Protein 4DGS (pdb70)

Nearest PDB structures (foldseek):
  4dgs-assembly1_A-2  TM=1.003E+00  e=4.135E-52  Sinorhizobium meliloti 1021
  6p2i-assembly1_B  TM=7.684E-01  e=5.637E-19  Bacillus sp. 5mfcol3.1
  1sc6-assembly1_B  TM=6.687E-01  e=1.481E-16  Escherichia coli
  1sc6-assembly1_A  TM=6.983E-01  e=5.075E-16  Escherichia coli
  1sc6-assembly1_D  TM=6.754E-01  e=3.952E-15  Escherichia coli

Organism: Rhizobium meliloti (strain 1021) (NCBI:txid266834)

Structure (mmCIF, N/CA/C/O backbone):
data_4DGS
#
_entry.id   4DGS
#
_cell.length_a   79.657
_cell.length_b   71.155
_cell.length_c   55.148
_cell.angle_alpha   90.00
_cell.angle_beta   96.39
_cell.angle_gamma   90.00
#
_symmetry.space_group_name_H-M   'C 1 2 1'
#
loop_
_entity.id
_entity.type
_entity.pdbx_description
1 polymer Dehydrogenase
2 water water
#
loop_
_atom_site.group_PDB
_atom_site.id
_atom_site.type_symbol
_atom_site.label_atom_id
_atom_site.label_alt_id
_atom_site.label_comp_id
_atom_site.label_asym_id
_atom_site.label_entity_id
_atom_site.label_seq_id
_atom_site.pdbx_PDB_ins_code
_atom_site.Cartn_x
_atom_site.Cartn_y
_atom_site.Cartn_z
_atom_site.occupancy
_atom_site.B_iso_or_equiv
_atom_site.auth_seq_id
_atom_site.auth_comp_id
_atom_site.auth_asym_id
_atom_site.auth_atom_id
_atom_site.pdbx_PDB_model_num
ATOM 1 N N . LEU A 1 33 ? -31.303 6.278 -4.863 1.00 42.88 10 LEU A N 1
ATOM 2 C CA . LEU A 1 33 ? -31.376 6.491 -6.303 1.00 40.44 10 LEU A CA 1
ATOM 3 C C . LEU A 1 33 ? -31.102 5.227 -7.071 1.00 37.80 10 LEU A C 1
ATOM 4 O O . LEU A 1 33 ? -30.619 4.251 -6.517 1.00 41.76 10 LEU A O 1
ATOM 9 N N . LEU A 1 34 ? -31.408 5.235 -8.357 1.00 37.95 11 LEU A N 1
ATOM 10 C CA . LEU A 1 34 ? -31.094 4.075 -9.173 1.00 37.92 11 LEU A CA 1
ATOM 11 C C . LEU A 1 34 ? -29.753 4.266 -9.851 1.00 36.81 11 LEU A C 1
ATOM 12 O O . LEU A 1 34 ? -29.602 5.127 -10.725 1.00 36.31 11 LEU A O 1
ATOM 17 N N . LEU A 1 35 ? -28.775 3.480 -9.411 1.00 37.12 12 LEU A N 1
ATOM 18 C CA . LEU A 1 35 ? -27.456 3.442 -10.032 1.00 36.60 12 LEU A CA 1
ATOM 19 C C . LEU A 1 35 ? -27.438 2.358 -11.092 1.00 37.52 12 LEU A C 1
ATOM 20 O O . LEU A 1 35 ? -27.212 1.185 -10.801 1.00 39.21 12 LEU A O 1
ATOM 25 N N . VAL A 1 36 ? -27.699 2.747 -12.330 1.00 37.48 13 VAL A N 1
ATOM 26 C CA . VAL A 1 36 ? -27.765 1.778 -13.411 1.00 38.27 13 VAL A CA 1
ATOM 27 C C . VAL A 1 36 ? -26.421 1.102 -13.696 1.00 39.11 13 VAL A C 1
ATOM 28 O O . VAL A 1 36 ? -26.374 -0.092 -14.029 1.00 40.36 13 VAL A O 1
ATOM 32 N N . GLU A 1 37 ? -25.336 1.854 -13.541 1.00 38.29 14 GLU A N 1
ATOM 33 C CA . GLU A 1 37 ? -24.006 1.340 -13.858 1.00 40.50 14 GLU A CA 1
ATOM 34 C C . GLU A 1 37 ? -23.012 1.570 -12.735 1.00 40.04 14 GLU A C 1
ATOM 35 O O . GLU A 1 37 ? -23.188 2.485 -11.938 1.00 41.98 14 GLU A O 1
ATOM 41 N N . PRO A 1 38 ? -21.958 0.740 -12.672 1.00 37.51 15 PRO A N 1
ATOM 42 C CA . PRO A 1 38 ? -20.858 1.084 -11.778 1.00 39.51 15 PRO A CA 1
ATOM 43 C C . PRO A 1 38 ? -20.162 2.328 -12.314 1.00 38.83 15 PRO A C 1
ATOM 44 O O . PRO A 1 38 ? -19.959 2.453 -13.518 1.00 35.57 15 PRO A O 1
ATOM 64 N N . PRO A 1 41 ? -15.035 3.922 -7.723 1.00 48.76 18 PRO A N 1
ATOM 65 C CA . PRO A 1 41 ? -15.266 3.602 -6.317 1.00 49.46 18 PRO A CA 1
ATOM 66 C C . PRO A 1 41 ? -15.557 4.863 -5.517 1.00 49.54 18 PRO A C 1
ATOM 67 O O . PRO A 1 41 ? -16.359 4.838 -4.587 1.00 51.61 18 PRO A O 1
ATOM 71 N N . PHE A 1 42 ? -14.915 5.963 -5.882 1.00 50.95 19 PHE A N 1
ATOM 72 C CA . PHE A 1 42 ? -14.994 7.174 -5.078 1.00 49.29 19 PHE A CA 1
ATOM 73 C C . PHE A 1 42 ? -16.066 8.135 -5.582 1.00 49.18 19 PHE A C 1
ATOM 74 O O . PHE A 1 42 ? -16.436 9.081 -4.895 1.00 52.00 19 PHE A O 1
ATOM 82 N N . VAL A 1 43 ? -16.586 7.873 -6.774 1.00 47.22 20 VAL A N 1
ATOM 83 C CA . VAL A 1 43 ? -17.846 8.473 -7.179 1.00 48.47 20 VAL A CA 1
ATOM 84 C C . VAL A 1 43 ? -18.981 7.706 -6.493 1.00 47.75 20 VAL A C 1
ATOM 85 O O . VAL A 1 43 ? -19.992 8.284 -6.115 1.00 46.62 20 VAL A O 1
ATOM 97 N N . ASP A 1 45 ? -18.694 6.331 -3.489 1.00 51.09 22 ASP A N 1
ATOM 98 C CA . ASP A 1 45 ? -18.691 6.677 -2.075 1.00 49.97 22 ASP A CA 1
ATOM 99 C C . ASP A 1 45 ? -19.385 8.002 -1.853 1.00 50.07 22 ASP A C 1
ATOM 100 O O . ASP A 1 45 ? -20.009 8.223 -0.809 1.00 52.14 22 ASP A O 1
ATOM 105 N N . GLU A 1 46 ? -19.286 8.874 -2.851 1.00 49.93 23 GLU A N 1
ATOM 106 C CA . GLU A 1 46 ? -19.948 10.176 -2.810 1.00 52.16 23 GLU A CA 1
ATOM 107 C C . GLU A 1 46 ? -21.461 10.016 -2.924 1.00 52.34 23 GLU A C 1
ATOM 108 O O . GLU A 1 46 ? -22.229 10.924 -2.593 1.00 53.04 23 GLU A O 1
ATOM 114 N N . LEU A 1 47 ? -21.876 8.845 -3.394 1.00 51.51 24 LEU A N 1
ATOM 115 C CA . LEU A 1 47 ? -23.281 8.559 -3.618 1.00 49.23 24 LEU A CA 1
ATOM 116 C C . LEU A 1 47 ? -23.848 7.910 -2.374 1.00 50.86 24 LEU A C 1
ATOM 117 O O . LEU A 1 47 ? -24.883 8.321 -1.858 1.00 51.92 24 LEU A O 1
ATOM 122 N N . GLN A 1 48 ? -23.152 6.892 -1.886 1.00 52.47 25 GLN A N 1
ATOM 123 C CA . GLN A 1 48 ? -23.625 6.137 -0.737 1.00 52.45 25 GLN A CA 1
ATOM 124 C C . GLN A 1 48 ? -23.621 6.981 0.519 1.00 56.55 25 GLN A C 1
ATOM 125 O O . GLN A 1 48 ? -24.049 6.527 1.579 1.00 58.22 25 GLN A O 1
ATOM 131 N N . ARG A 1 49 ? -23.136 8.213 0.388 1.00 58.76 26 ARG A N 1
ATOM 132 C CA . ARG A 1 49 ? -23.132 9.163 1.492 1.00 57.34 26 ARG A CA 1
ATOM 133 C C . ARG A 1 49 ? -24.408 9.993 1.459 1.00 59.31 26 ARG A C 1
ATOM 134 O O . ARG A 1 49 ? -25.194 9.979 2.411 1.00 62.83 26 ARG A O 1
ATOM 142 N N . ASN A 1 50 ? -24.620 10.695 0.348 1.00 57.30 27 ASN A N 1
ATOM 143 C CA . ASN A 1 50 ? -25.809 11.526 0.171 1.00 57.04 27 ASN A CA 1
ATOM 144 C C . ASN A 1 50 ? -27.077 10.724 -0.126 1.00 58.22 27 ASN A C 1
ATOM 145 O O . ASN A 1 50 ? -28.198 11.191 0.110 1.00 58.71 27 ASN A O 1
ATOM 150 N N . TYR A 1 51 ? -26.900 9.517 -0.651 1.00 57.06 28 TYR A N 1
ATOM 151 C CA . TYR A 1 51 ? -28.022 8.809 -1.242 1.00 54.94 28 TYR A CA 1
ATOM 152 C C . TYR A 1 51 ? -28.073 7.356 -0.829 1.00 56.28 28 TYR A C 1
ATOM 153 O O . TYR A 1 51 ? -27.033 6.730 -0.607 1.00 56.77 28 TYR A O 1
ATOM 162 N N . SER A 1 52 ? -29.293 6.832 -0.716 1.00 55.70 29 SER A N 1
ATOM 163 C CA . SER A 1 52 ? -29.492 5.394 -0.594 1.00 55.30 29 SER A CA 1
ATOM 164 C C . SER A 1 52 ? -29.459 4.847 -2.011 1.00 50.37 29 SER A C 1
ATOM 165 O O . SER A 1 52 ? -30.355 5.118 -2.814 1.00 48.28 29 SER A O 1
ATOM 168 N N . VAL A 1 53 ? -28.423 4.084 -2.323 1.00 46.84 30 VAL A N 1
ATOM 169 C CA . VAL A 1 53 ? -28.176 3.724 -3.706 1.00 45.05 30 VAL A CA 1
ATOM 170 C C . VAL A 1 53 ? -28.529 2.282 -3.985 1.00 43.65 30 VAL A C 1
ATOM 171 O O . VAL A 1 53 ? -28.009 1.359 -3.342 1.00 43.75 30 VAL A O 1
ATOM 175 N N . HIS A 1 54 ? -29.415 2.099 -4.958 1.00 42.94 31 HIS A N 1
ATOM 176 C CA . HIS A 1 54 ? -29.791 0.769 -5.430 1.00 44.90 31 HIS A CA 1
ATOM 177 C C . HIS A 1 54 ? -29.175 0.505 -6.801 1.00 41.44 31 HIS A C 1
ATOM 178 O O . HIS A 1 54 ? -29.495 1.170 -7.775 1.00 41.26 31 HIS A O 1
ATOM 185 N N . ARG A 1 55 ? -28.253 -0.443 -6.867 1.00 44.88 32 ARG A N 1
ATOM 186 C CA . ARG A 1 55 ? -27.605 -0.738 -8.136 1.00 44.85 32 ARG A CA 1
ATOM 187 C C . ARG A 1 55 ? -28.391 -1.757 -8.933 1.00 42.69 32 ARG A C 1
ATOM 188 O O . ARG A 1 55 ? -28.607 -2.881 -8.483 1.00 44.20 32 ARG A O 1
ATOM 196 N N . LEU A 1 56 ? -28.831 -1.341 -10.114 1.00 41.25 33 LEU A N 1
ATOM 197 C CA . LEU A 1 56 ? -29.610 -2.212 -10.979 1.00 41.59 33 LEU A CA 1
ATOM 198 C C . LEU A 1 56 ? -28.860 -3.509 -11.275 1.00 42.03 33 LEU A C 1
ATOM 199 O O . LEU A 1 56 ? -29.481 -4.545 -11.470 1.00 41.26 33 LEU A O 1
ATOM 204 N N . TYR A 1 57 ? -27.528 -3.439 -11.272 1.00 41.20 34 TYR A N 1
ATOM 205 C CA . TYR A 1 57 ? -26.674 -4.540 -11.704 1.00 37.73 34 TYR A CA 1
ATOM 206 C C . TYR A 1 57 ? -26.301 -5.519 -10.598 1.00 40.05 34 TYR A C 1
ATOM 207 O O . TYR A 1 57 ? -25.753 -6.589 -10.870 1.00 41.35 34 TYR A O 1
ATOM 216 N N . GLN A 1 58 ? -26.574 -5.163 -9.351 1.00 41.01 35 GLN A N 1
ATOM 217 C CA . GLN A 1 58 ? -26.252 -6.073 -8.261 1.00 43.05 35 GLN A CA 1
ATOM 218 C C . GLN A 1 58 ? -27.495 -6.814 -7.778 1.00 44.29 35 GLN A C 1
ATOM 219 O O . GLN A 1 58 ? -28.521 -6.202 -7.495 1.00 45.09 35 GLN A O 1
ATOM 225 N N . ALA A 1 59 ? -27.393 -8.138 -7.715 1.00 43.27 36 ALA A N 1
ATOM 226 C CA . ALA A 1 59 ? -28.499 -8.988 -7.304 1.00 43.67 36 ALA A CA 1
ATOM 227 C C . ALA A 1 59 ? -28.808 -8.765 -5.829 1.00 46.11 36 ALA A C 1
ATOM 228 O O . ALA A 1 59 ? -29.960 -8.847 -5.410 1.00 48.58 36 ALA A O 1
ATOM 230 N N . ALA A 1 60 ? -27.773 -8.448 -5.056 1.00 48.28 37 ALA A N 1
ATOM 231 C CA . ALA A 1 60 ? -27.888 -8.284 -3.606 1.00 46.89 37 ALA A CA 1
ATOM 232 C C . ALA A 1 60 ? -28.763 -7.111 -3.165 1.00 48.44 37 ALA A C 1
ATOM 233 O O . ALA A 1 60 ? -28.999 -6.947 -1.973 1.00 52.46 37 ALA A O 1
ATOM 235 N N . ASP A 1 61 ? -29.223 -6.290 -4.109 1.00 49.44 38 ASP A N 1
ATOM 236 C CA . ASP A 1 61 ? -30.177 -5.212 -3.798 1.00 48.52 38 ASP A CA 1
ATOM 237 C C . ASP A 1 61 ? -31.345 -5.143 -4.776 1.00 48.89 38 ASP A C 1
ATOM 238 O O . ASP A 1 61 ? -31.879 -4.068 -5.033 1.00 49.66 38 ASP A O 1
ATOM 243 N N . ARG A 1 62 ? -31.737 -6.292 -5.315 1.00 47.75 39 ARG A N 1
ATOM 244 C CA . ARG A 1 62 ? -32.902 -6.372 -6.183 1.00 48.58 39 ARG A CA 1
ATOM 245 C C . ARG A 1 62 ? -34.200 -6.155 -5.387 1.00 49.49 39 ARG A C 1
ATOM 246 O O . ARG A 1 62 ? -35.103 -5.447 -5.840 1.00 48.79 39 ARG A O 1
ATOM 254 N N . PRO A 1 63 ? -34.300 -6.765 -4.194 1.00 48.23 40 PRO A N 1
ATOM 255 C CA . PRO A 1 63 ? -35.494 -6.591 -3.356 1.00 47.28 40 PRO A CA 1
ATOM 256 C C . PRO A 1 63 ? -35.706 -5.142 -2.958 1.00 49.41 40 PRO A C 1
ATOM 257 O O . PRO A 1 63 ? -36.686 -4.512 -3.344 1.00 52.96 40 PRO A O 1
ATOM 261 N N . ALA A 1 64 ? -34.776 -4.618 -2.177 1.00 50.44 41 ALA A N 1
ATOM 262 C CA . ALA A 1 64 ? -34.846 -3.248 -1.713 1.00 48.71 41 ALA A CA 1
ATOM 263 C C . ALA A 1 64 ? -34.949 -2.270 -2.879 1.00 50.02 41 ALA A C 1
ATOM 264 O O . ALA A 1 64 ? -35.348 -1.117 -2.703 1.00 52.60 41 ALA A O 1
ATOM 266 N N . LEU A 1 65 ? -34.565 -2.720 -4.066 1.00 48.25 42 LEU A N 1
ATOM 267 C CA . LEU A 1 65 ? -34.692 -1.898 -5.257 1.00 47.27 42 LEU A CA 1
ATOM 268 C C . LEU A 1 65 ? -36.162 -1.863 -5.634 1.00 48.38 42 LEU A C 1
ATOM 269 O O . LEU A 1 65 ? -36.735 -0.798 -5.840 1.00 46.34 42 LEU A O 1
ATOM 274 N N . GLU A 1 66 ? -36.758 -3.053 -5.719 1.00 50.73 43 GLU A N 1
ATOM 275 C CA . GLU A 1 66 ? -38.178 -3.208 -6.007 1.00 50.39 43 GLU A CA 1
ATOM 276 C C . GLU A 1 66 ? -38.987 -2.380 -5.037 1.00 51.72 43 GLU A C 1
ATOM 277 O O . GLU A 1 66 ? -39.778 -1.526 -5.441 1.00 53.18 43 GLU A O 1
ATOM 283 N N . ALA A 1 67 ? -38.773 -2.611 -3.751 1.00 48.64 44 ALA A N 1
ATOM 284 C CA . ALA A 1 67 ? -39.427 -1.784 -2.756 1.00 51.28 44 ALA A CA 1
ATOM 285 C C . ALA A 1 67 ? -39.352 -0.307 -3.166 1.00 55.78 44 ALA A C 1
ATOM 286 O O . ALA A 1 67 ? -40.380 0.327 -3.425 1.00 59.03 44 ALA A O 1
ATOM 288 N N . ALA A 1 68 ? -38.130 0.213 -3.270 1.00 53.37 45 ALA A N 1
ATOM 289 C CA . ALA A 1 68 ? -37.882 1.649 -3.449 1.00 53.39 45 ALA A CA 1
ATOM 290 C C . ALA A 1 68 ? -38.523 2.323 -4.668 1.00 54.48 45 ALA A C 1
ATOM 291 O O . ALA A 1 68 ? -38.622 3.552 -4.716 1.00 55.74 45 ALA A O 1
ATOM 293 N N . LEU A 1 69 ? -38.946 1.536 -5.649 1.00 53.39 46 LEU A N 1
ATOM 294 C CA . LEU A 1 69 ? -39.399 2.095 -6.922 1.00 52.65 46 LEU A CA 1
ATOM 295 C C . LEU A 1 69 ? -40.229 3.383 -6.816 1.00 54.35 46 LEU A C 1
ATOM 296 O O . LEU A 1 69 ? -39.959 4.357 -7.522 1.00 51.56 46 LEU A O 1
ATOM 301 N N . PRO A 1 70 ? -41.262 3.390 -5.954 1.00 59.48 47 PRO A N 1
ATOM 302 C CA . PRO A 1 70 ? -42.121 4.583 -5.932 1.00 57.03 47 PRO A CA 1
ATOM 303 C C . PRO A 1 70 ? -41.4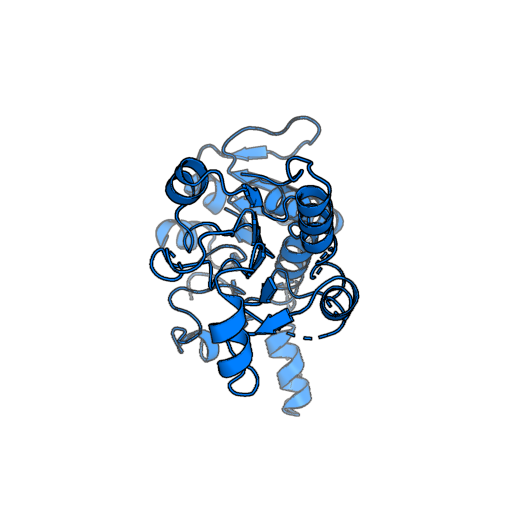33 5.745 -5.243 1.00 57.26 47 PRO A C 1
ATOM 304 O O . PRO A 1 70 ? -41.755 6.906 -5.501 1.00 57.82 47 PRO A O 1
ATOM 308 N N . SER A 1 71 ? -40.488 5.440 -4.366 1.00 57.43 48 SER A N 1
ATOM 309 C CA . SER A 1 71 ? -39.748 6.503 -3.698 1.00 58.19 48 SER A CA 1
ATOM 310 C C . SER A 1 71 ? -38.319 6.565 -4.213 1.00 57.71 48 SER A C 1
ATOM 311 O O . SER A 1 71 ? -37.356 6.505 -3.445 1.00 57.40 48 SER A O 1
ATOM 314 N N . ILE A 1 72 ? -38.211 6.681 -5.536 1.00 56.19 49 ILE A N 1
ATOM 315 C CA . ILE A 1 72 ? -36.938 6.834 -6.228 1.00 52.51 49 ILE A CA 1
ATOM 316 C C . ILE A 1 72 ? -37.076 8.015 -7.169 1.00 51.95 49 ILE A C 1
ATOM 317 O O . ILE A 1 72 ? -37.962 8.038 -8.030 1.00 52.39 49 ILE A O 1
ATOM 322 N N . ARG A 1 73 ? -36.210 9.009 -6.989 1.00 51.50 50 ARG A N 1
ATOM 323 C CA . ARG A 1 73 ? -36.347 10.282 -7.701 1.00 48.46 50 ARG A CA 1
ATOM 324 C C . ARG A 1 73 ? -35.168 10.551 -8.623 1.00 43.88 50 ARG A C 1
ATOM 325 O O . ARG A 1 73 ? -35.175 11.513 -9.385 1.00 42.55 50 ARG A O 1
ATOM 333 N N . ALA A 1 74 ? -34.162 9.682 -8.557 1.00 44.44 51 ALA A N 1
ATOM 334 C CA . ALA A 1 74 ? -32.889 9.936 -9.219 1.00 42.68 51 ALA A CA 1
ATOM 335 C C . ALA A 1 74 ? -32.283 8.674 -9.794 1.00 38.52 51 ALA A C 1
ATOM 336 O O . ALA A 1 74 ? -32.229 7.636 -9.142 1.00 35.56 51 ALA A O 1
ATOM 338 N N . VAL A 1 75 ? -31.836 8.792 -11.035 1.00 39.26 52 VAL A N 1
ATOM 339 C CA . VAL A 1 75 ? -31.100 7.740 -11.709 1.00 39.95 52 VAL A CA 1
ATOM 340 C C . VAL A 1 75 ? -29.731 8.298 -12.070 1.00 37.69 52 VAL A C 1
ATOM 341 O O . VAL A 1 75 ? -29.635 9.388 -12.624 1.00 37.82 52 VAL A O 1
ATOM 345 N N . ALA A 1 76 ? -28.678 7.561 -11.726 1.00 37.43 53 ALA A N 1
ATOM 346 C CA . ALA A 1 76 ? -27.347 7.841 -12.253 1.00 38.16 53 ALA A CA 1
ATOM 347 C C . ALA A 1 76 ? -27.014 6.725 -13.236 1.00 37.16 53 ALA A C 1
ATOM 348 O O . ALA A 1 76 ? -27.227 5.546 -12.944 1.00 34.39 53 ALA A O 1
ATOM 350 N N . THR A 1 77 ? -26.504 7.103 -14.404 1.00 35.53 54 THR A N 1
ATOM 351 C CA . THR A 1 77 ? -26.281 6.147 -15.475 1.00 35.49 54 THR A CA 1
ATOM 352 C C . THR A 1 77 ? -25.135 6.605 -16.373 1.00 32.82 54 THR A C 1
ATOM 353 O O . THR A 1 77 ? -24.534 7.637 -16.123 1.00 35.03 54 THR A O 1
ATOM 357 N N . GLY A 1 78 ? -24.812 5.832 -17.401 1.00 32.83 55 GLY A N 1
ATOM 358 C CA . GLY A 1 78 ? -23.823 6.259 -18.369 1.00 31.00 55 GLY A CA 1
ATOM 359 C C . GLY A 1 78 ? -24.423 6.263 -19.754 1.00 34.13 55 GLY A C 1
ATOM 360 O O . GLY A 1 78 ? -25.491 5.686 -19.966 1.00 36.49 55 GLY A O 1
ATOM 361 N N . GLY A 1 79 ? -23.737 6.895 -20.703 1.00 34.90 56 GLY A N 1
ATOM 362 C CA . GLY A 1 79 ? -24.258 7.040 -22.054 1.00 34.24 56 GLY A CA 1
ATOM 363 C C . GLY A 1 79 ? -24.614 5.715 -22.703 1.00 34.70 56 GLY A C 1
ATOM 364 O O . GLY A 1 79 ? -25.518 5.621 -23.539 1.00 33.89 56 GLY A O 1
ATOM 365 N N . GLY A 1 80 ? -23.896 4.674 -22.315 1.00 32.14 57 GLY A N 1
ATOM 366 C CA . GLY A 1 80 ? -24.072 3.397 -22.955 1.00 32.39 57 GLY A CA 1
ATOM 367 C C . GLY A 1 80 ? -25.338 2.737 -22.474 1.00 35.38 57 GLY A C 1
ATOM 368 O O . GLY A 1 80 ? -26.024 2.092 -23.257 1.00 38.98 57 GLY A O 1
ATOM 369 N N . ALA A 1 81 ? -25.658 2.884 -21.192 1.00 33.87 58 ALA A N 1
ATOM 370 C CA . ALA A 1 81 ? -26.824 2.192 -20.651 1.00 36.09 58 ALA A CA 1
ATOM 371 C C . ALA A 1 81 ? -28.100 3.015 -20.824 1.00 34.92 58 ALA A C 1
ATOM 372 O O . ALA A 1 81 ? -29.135 2.489 -21.231 1.00 32.39 58 ALA A O 1
ATOM 374 N N . GLY A 1 82 ? -27.998 4.311 -20.535 1.00 35.61 59 GLY A N 1
ATOM 375 C CA . GLY A 1 82 ? -29.135 5.208 -20.560 1.00 32.86 59 GLY A CA 1
ATOM 376 C C . GLY A 1 82 ? -30.199 4.727 -19.592 1.00 37.47 59 GLY A C 1
ATOM 377 O O . GLY A 1 82 ? -29.883 4.151 -18.540 1.00 35.77 59 GLY A O 1
ATOM 378 N N . LEU A 1 83 ? -31.462 4.963 -19.957 1.00 35.86 60 LEU A N 1
ATOM 379 C CA . LEU A 1 83 ? -32.602 4.503 -19.187 1.00 32.80 60 LEU A CA 1
ATOM 380 C C . LEU A 1 83 ? -33.759 4.243 -20.142 1.00 34.24 60 LEU A C 1
ATOM 381 O O . LEU A 1 83 ? -34.320 5.159 -20.724 1.00 35.19 60 LEU A O 1
ATOM 386 N N . SER A 1 84 ? -34.099 2.977 -20.316 1.00 35.04 61 SER A N 1
ATOM 387 C CA . SER A 1 84 ? -35.155 2.590 -21.229 1.00 36.15 61 SER A CA 1
ATOM 388 C C . SER A 1 84 ? -36.473 3.203 -20.790 1.00 40.07 61 SER A C 1
ATOM 389 O O . SER A 1 84 ? -36.642 3.603 -19.635 1.00 40.01 61 SER A O 1
ATOM 392 N N . ASN A 1 85 ? -37.410 3.273 -21.724 1.00 39.60 62 ASN A N 1
ATOM 393 C CA . ASN A 1 85 ? -38.726 3.776 -21.412 1.00 38.25 62 ASN A CA 1
ATOM 394 C C . ASN A 1 85 ? -39.403 2.895 -20.371 1.00 42.34 62 ASN A C 1
ATOM 395 O O . ASN A 1 85 ? -40.086 3.401 -19.478 1.00 43.62 62 ASN A O 1
ATOM 400 N N . GLU A 1 86 ? -39.202 1.580 -20.484 1.00 42.44 63 GLU A N 1
ATOM 401 C CA . GLU A 1 86 ? -39.764 0.627 -19.529 1.00 41.11 63 GLU A CA 1
ATOM 402 C C . GLU A 1 86 ? -39.429 1.007 -18.099 1.00 41.36 63 GLU A C 1
ATOM 403 O O . GLU A 1 86 ? -40.291 1.035 -17.230 1.00 45.66 63 GLU A O 1
ATOM 409 N N . TRP A 1 87 ? -38.161 1.277 -17.849 1.00 41.87 64 TRP A N 1
ATOM 410 C CA . TRP A 1 87 ? -37.726 1.598 -16.503 1.00 40.92 64 TRP A CA 1
ATOM 411 C C . TRP A 1 87 ? -38.244 2.943 -16.082 1.00 40.48 64 TRP A C 1
ATOM 412 O O . TRP A 1 87 ? -38.642 3.131 -14.940 1.00 42.30 64 TRP A O 1
ATOM 431 N N . GLU A 1 89 ? -41.054 4.369 -16.953 1.00 42.86 66 GLU A N 1
ATOM 432 C CA . GLU A 1 89 ? -42.438 4.126 -16.554 1.00 45.71 66 GLU A CA 1
ATOM 433 C C . GLU A 1 89 ? -42.571 3.479 -15.169 1.00 46.24 66 GLU A C 1
ATOM 434 O O . GLU A 1 89 ? -43.608 3.620 -14.515 1.00 44.72 66 GLU A O 1
ATOM 440 N N . LYS A 1 90 ? -41.530 2.764 -14.744 1.00 43.24 67 LYS A N 1
ATOM 441 C CA . LYS A 1 90 ? -41.486 2.133 -13.427 1.00 44.53 67 LYS A CA 1
ATOM 442 C C . LYS A 1 90 ? -41.206 3.127 -12.312 1.00 45.22 67 LYS A C 1
ATOM 443 O O . LYS A 1 90 ? -41.497 2.861 -11.146 1.00 46.28 67 LYS A O 1
ATOM 449 N N . LEU A 1 91 ? -40.630 4.267 -12.674 1.00 46.97 68 LEU A N 1
ATOM 450 C CA . LEU A 1 91 ? -40.235 5.281 -11.699 1.00 47.11 68 LEU A CA 1
ATOM 451 C C . LEU A 1 91 ? -41.099 6.542 -11.759 1.00 48.05 68 LEU A C 1
ATOM 452 O O . LEU A 1 91 ? -40.735 7.514 -12.425 1.00 46.90 68 LEU A O 1
ATOM 457 N N . PRO A 1 92 ? -42.245 6.521 -11.053 1.00 50.28 69 PRO A N 1
ATOM 458 C CA . PRO A 1 92 ? -43.232 7.604 -10.973 1.00 49.83 69 PRO A CA 1
ATOM 459 C C . PRO A 1 92 ? -42.704 8.891 -10.323 1.00 48.91 69 PRO A C 1
ATOM 460 O O . PRO A 1 92 ? -43.117 9.990 -10.708 1.00 46.66 69 PRO A O 1
ATOM 464 N N . SER A 1 93 ? -41.805 8.762 -9.358 1.00 49.80 70 SER A N 1
ATOM 465 C CA . SER A 1 93 ? -41.245 9.939 -8.686 1.00 50.71 70 SER A CA 1
ATOM 466 C C . SER A 1 93 ? -40.005 10.525 -9.384 1.00 50.17 70 SER A C 1
ATOM 467 O O . SER A 1 93 ? -39.651 11.681 -9.168 1.00 53.67 70 SER A O 1
ATOM 470 N N . LEU A 1 94 ? -39.346 9.724 -10.210 1.00 49.06 71 LEU A N 1
ATOM 471 C CA . LEU A 1 94 ? -38.132 10.147 -10.895 1.00 47.36 71 LEU A CA 1
ATOM 472 C C . LEU A 1 94 ? -38.224 11.562 -11.462 1.00 47.25 71 LEU A C 1
ATOM 473 O O . LEU A 1 94 ? -39.101 11.855 -12.266 1.00 47.21 71 LEU A O 1
ATOM 478 N N . GLY A 1 95 ? -37.301 12.430 -11.044 1.00 47.06 72 GLY A N 1
ATOM 479 C CA . GLY A 1 95 ? -37.237 13.792 -11.535 1.00 41.99 72 GLY A CA 1
ATOM 480 C C . GLY A 1 95 ? -35.946 14.099 -12.275 1.00 43.02 72 GLY A C 1
ATOM 481 O O . GLY A 1 95 ? -35.872 15.067 -13.042 1.00 43.47 72 GLY A O 1
ATOM 482 N N . ILE A 1 96 ? -34.918 13.282 -12.056 1.00 42.67 73 ILE A N 1
ATOM 483 C CA . ILE A 1 96 ? -33.639 13.498 -12.736 1.00 40.78 73 ILE A CA 1
ATOM 484 C C . ILE A 1 96 ? -32.953 12.217 -13.219 1.00 40.07 73 ILE A C 1
ATOM 485 O O . ILE A 1 96 ? -32.878 11.228 -12.495 1.00 40.34 73 ILE A O 1
ATOM 490 N N . ILE A 1 97 ? -32.466 12.253 -14.455 1.00 39.12 74 ILE A N 1
ATOM 491 C CA . ILE A 1 97 ? -31.590 11.223 -14.986 1.00 36.85 74 ILE A CA 1
ATOM 492 C C . ILE A 1 97 ? -30.240 11.864 -15.247 1.00 37.79 74 ILE A C 1
ATOM 493 O O . ILE A 1 97 ? -30.077 12.621 -16.211 1.00 36.09 74 ILE A O 1
ATOM 498 N N . ALA A 1 98 ? -29.269 11.566 -14.390 1.00 38.70 75 ALA A N 1
ATOM 499 C CA . ALA A 1 98 ? -27.945 12.155 -14.528 1.00 36.50 75 ALA A CA 1
ATOM 500 C C . ALA A 1 98 ? -27.031 11.213 -15.301 1.00 35.55 75 ALA A C 1
ATOM 501 O O . ALA A 1 98 ? -26.723 10.106 -14.852 1.00 34.59 75 ALA A O 1
ATOM 503 N N . ILE A 1 99 ? -26.628 11.653 -16.486 1.00 32.52 76 ILE A N 1
ATOM 504 C CA . ILE A 1 99 ? -25.759 10.859 -17.334 1.00 34.31 76 ILE A CA 1
ATOM 505 C C . ILE A 1 99 ? -24.280 11.178 -17.099 1.00 34.19 76 ILE A C 1
ATOM 506 O O . ILE A 1 99 ? -23.822 12.311 -17.329 1.00 31.11 76 ILE A O 1
ATOM 511 N N . ASN A 1 100 ? -23.550 10.172 -16.637 1.00 31.81 77 ASN A N 1
ATOM 512 C CA . ASN A 1 100 ? -22.103 10.238 -16.556 1.00 32.74 77 ASN A CA 1
ATOM 513 C C . ASN A 1 100 ? -21.593 10.076 -17.974 1.00 32.77 77 ASN A C 1
ATOM 514 O O . ASN A 1 100 ? -21.298 8.967 -18.413 1.00 35.62 77 ASN A O 1
ATOM 519 N N . GLY A 1 101 ? -21.529 11.182 -18.699 1.00 33.32 78 GLY A N 1
ATOM 520 C CA . GLY A 1 101 ? -21.194 11.159 -20.107 1.00 33.64 78 GLY A CA 1
ATOM 521 C C . GLY A 1 101 ? -22.002 12.208 -20.846 1.00 32.28 78 GLY A C 1
ATOM 522 O O . GLY A 1 101 ? -22.690 12.999 -20.227 1.00 30.93 78 GLY A O 1
ATOM 523 N N . VAL A 1 102 ? -21.912 12.196 -22.171 1.00 33.20 79 VAL A N 1
ATOM 524 C CA . VAL A 1 102 ? -22.617 13.138 -23.024 1.00 33.60 79 VAL A CA 1
ATOM 525 C C . VAL A 1 102 ? -23.486 12.410 -24.046 1.00 36.31 79 VAL A C 1
ATOM 526 O O . VAL A 1 102 ? -24.202 13.053 -24.807 1.00 38.68 79 VAL A O 1
ATOM 530 N N . GLY A 1 103 ? -23.424 11.076 -24.068 1.00 36.09 80 GLY A N 1
ATOM 531 C CA . GLY A 1 103 ? -24.275 10.277 -24.948 1.00 36.00 80 GLY A CA 1
ATOM 532 C C . GLY A 1 103 ? -25.748 10.245 -24.551 1.00 35.96 80 GLY A C 1
ATOM 533 O O . GLY A 1 103 ? -26.094 10.042 -23.385 1.00 32.69 80 GLY A O 1
ATOM 534 N N . THR A 1 104 ? -26.630 10.439 -25.527 1.00 39.70 81 THR A N 1
ATOM 535 C CA . THR A 1 104 ? -28.070 10.512 -25.255 1.00 38.08 81 THR A CA 1
ATOM 536 C C . THR A 1 104 ? -28.914 9.509 -26.054 1.00 38.96 81 THR A C 1
ATOM 537 O O . THR A 1 104 ? -30.123 9.413 -25.863 1.00 42.18 81 THR A O 1
ATOM 541 N N . ASP A 1 105 ? -28.280 8.743 -26.926 1.00 38.48 82 ASP A N 1
ATOM 542 C CA . ASP A 1 105 ? -28.993 7.718 -27.680 1.00 40.65 82 ASP A CA 1
ATOM 543 C C . ASP A 1 105 ? -29.690 6.649 -26.831 1.00 41.38 82 ASP A C 1
ATOM 544 O O . ASP A 1 105 ? -30.571 5.945 -27.335 1.00 40.87 82 ASP A O 1
ATOM 549 N N . LYS A 1 106 ? -29.307 6.517 -25.565 1.00 38.61 83 LYS A N 1
ATOM 550 C CA . LYS A 1 106 ? -29.840 5.439 -24.730 1.00 37.92 83 LYS A CA 1
ATOM 551 C C . LYS A 1 106 ? -30.941 5.904 -23.789 1.00 37.72 83 LYS A C 1
ATOM 552 O O . LYS A 1 106 ? -31.343 5.186 -22.866 1.00 34.04 83 LYS A O 1
ATOM 558 N N . VAL A 1 107 ? -31.416 7.121 -24.031 1.00 39.59 84 VAL A N 1
ATOM 559 C CA . VAL A 1 107 ? -32.527 7.688 -23.272 1.00 39.96 84 VAL A CA 1
ATOM 560 C C . VAL A 1 107 ? -33.376 8.602 -24.162 1.00 38.68 84 VAL A C 1
ATOM 561 O O . VAL A 1 107 ? -32.855 9.322 -25.032 1.00 36.72 84 VAL A O 1
ATOM 565 N N . ASP A 1 108 ? -34.685 8.546 -23.943 1.00 38.86 85 ASP A N 1
ATOM 566 C CA . ASP A 1 108 ? -35.655 9.316 -24.720 1.00 38.47 85 ASP A CA 1
ATOM 567 C C . ASP A 1 108 ? -35.760 10.690 -24.089 1.00 37.72 85 ASP A C 1
ATOM 568 O O . ASP A 1 108 ? -36.401 10.870 -23.059 1.00 39.42 85 ASP A O 1
ATOM 573 N N . LEU A 1 109 ? -35.097 11.659 -24.702 1.00 38.04 86 LEU A N 1
ATOM 574 C CA . LEU A 1 109 ? -34.993 12.991 -24.123 1.00 38.23 86 LEU A CA 1
ATOM 575 C C . LEU A 1 109 ? -36.342 13.675 -23.945 1.00 39.33 86 LEU A C 1
ATOM 576 O O . LEU A 1 109 ? -36.675 14.079 -22.838 1.00 42.02 86 LEU A O 1
ATOM 581 N N . ALA A 1 110 ? -37.117 13.793 -25.024 1.00 40.96 87 ALA A N 1
ATOM 582 C CA . ALA A 1 110 ? -38.428 14.457 -24.972 1.00 39.52 87 ALA A CA 1
ATOM 583 C C . ALA A 1 110 ? -39.405 13.747 -24.030 1.00 39.74 87 ALA A C 1
ATOM 584 O O . ALA A 1 110 ? -40.195 14.387 -23.347 1.00 38.04 87 ALA A O 1
ATOM 586 N N . ARG A 1 111 ? -39.333 12.418 -23.989 1.00 41.79 88 ARG A N 1
ATOM 587 C CA . ARG A 1 111 ? -40.227 11.637 -23.145 1.00 40.66 88 ARG A CA 1
ATOM 588 C C . ARG A 1 111 ? -40.053 11.961 -21.669 1.00 41.53 88 ARG A C 1
ATOM 589 O O . ARG A 1 111 ? -41.033 12.090 -20.929 1.00 44.08 88 ARG A O 1
ATOM 597 N N . ALA A 1 112 ? -38.805 12.077 -21.238 1.00 42.05 89 ALA A N 1
ATOM 598 C CA . ALA A 1 112 ? -38.508 12.522 -19.885 1.00 43.27 89 ALA A CA 1
ATOM 599 C C . ALA A 1 112 ? -39.067 13.933 -19.679 1.00 43.71 89 ALA A C 1
ATOM 600 O O . ALA A 1 112 ? -39.697 14.233 -18.660 1.00 43.80 89 ALA A O 1
ATOM 602 N N . ARG A 1 113 ? -38.825 14.795 -20.657 1.00 41.91 90 ARG A N 1
ATOM 603 C CA . ARG A 1 113 ? -39.303 16.166 -20.593 1.00 45.64 90 ARG A CA 1
ATOM 604 C C . ARG A 1 113 ? -40.831 16.199 -20.360 1.00 43.14 90 ARG A C 1
ATOM 605 O O . ARG A 1 113 ? -41.307 16.908 -19.484 1.00 41.61 90 ARG A O 1
ATOM 613 N N . ARG A 1 114 ? -41.579 15.386 -21.104 1.00 44.07 91 ARG A N 1
ATOM 614 C CA . ARG A 1 114 ? -43.040 15.306 -20.944 1.00 44.22 91 ARG A CA 1
ATOM 615 C C . ARG A 1 114 ? -43.454 14.749 -19.575 1.00 44.73 91 ARG A C 1
ATOM 616 O O . ARG A 1 114 ? -44.543 15.032 -19.070 1.00 44.68 91 ARG A O 1
ATOM 624 N N . ARG A 1 115 ? -42.571 13.964 -18.972 1.00 45.16 92 ARG A N 1
ATOM 625 C CA . ARG A 1 115 ? -42.762 13.525 -17.597 1.00 45.71 92 ARG A CA 1
ATOM 626 C C . ARG A 1 115 ? -42.095 14.518 -16.649 1.00 44.14 92 ARG A C 1
ATOM 627 O O . ARG A 1 115 ? -41.999 14.283 -15.447 1.00 44.16 92 ARG A O 1
ATOM 635 N N . ASN A 1 116 ? -41.638 15.632 -17.207 1.00 43.61 93 ASN A N 1
ATOM 636 C CA . ASN A 1 116 ? -40.996 16.691 -16.425 1.00 47.54 93 ASN A CA 1
ATOM 637 C C . ASN A 1 116 ? -39.723 16.238 -15.688 1.00 46.55 93 ASN A C 1
ATOM 638 O O . ASN A 1 116 ? -39.406 16.733 -14.604 1.00 46.61 93 ASN A O 1
ATOM 643 N N . ILE A 1 117 ? -38.998 15.302 -16.291 1.00 44.62 94 ILE A N 1
ATOM 644 C CA . ILE A 1 117 ? -37.762 14.787 -15.719 1.00 43.51 94 ILE A CA 1
ATOM 645 C C . ILE A 1 117 ? -36.572 15.517 -16.320 1.00 42.56 94 ILE A C 1
ATOM 646 O O . ILE A 1 117 ? -36.515 15.719 -17.531 1.00 44.27 94 ILE A O 1
ATOM 651 N N . ASP A 1 118 ? -35.623 15.917 -15.478 1.00 41.63 95 ASP A N 1
ATOM 652 C CA . ASP A 1 118 ? -34.406 16.584 -15.951 1.00 42.43 95 ASP A CA 1
ATOM 653 C C . ASP A 1 118 ? -33.295 15.601 -16.357 1.00 40.95 95 ASP A C 1
ATOM 654 O O . ASP A 1 118 ? -32.826 14.815 -15.531 1.00 41.02 95 ASP A O 1
ATOM 659 N N . VAL A 1 119 ? -32.876 15.650 -17.619 1.00 37.64 96 VAL A N 1
ATOM 660 C CA . VAL A 1 119 ? -31.821 14.755 -18.104 1.00 37.67 96 VAL A CA 1
ATOM 661 C C . VAL A 1 119 ? -30.534 15.536 -18.320 1.00 36.25 96 VAL A C 1
ATOM 662 O O . VAL A 1 119 ? -30.471 16.402 -19.195 1.00 35.16 96 VAL A O 1
ATOM 666 N N . THR A 1 120 ? -29.514 15.233 -17.516 1.00 36.14 97 THR A N 1
ATOM 667 C CA . THR A 1 120 ? -28.281 16.023 -17.524 1.00 34.59 97 THR A CA 1
ATOM 668 C C . THR A 1 120 ? -27.137 15.266 -18.155 1.00 33.76 97 THR A C 1
ATOM 669 O O . THR A 1 120 ? -27.224 14.067 -18.365 1.00 33.60 97 THR A O 1
ATOM 673 N N . THR A 1 121 ? -26.067 15.987 -18.471 1.00 36.18 98 THR A N 1
ATOM 674 C CA . THR A 1 121 ? -24.863 15.385 -19.023 1.00 33.12 98 THR A CA 1
ATOM 675 C C . THR A 1 121 ? -23.647 15.972 -18.328 1.00 33.87 98 THR A C 1
ATOM 676 O O . THR A 1 121 ? -23.777 16.626 -17.299 1.00 34.24 98 THR A O 1
ATOM 680 N N . THR A 1 122 ? -22.467 15.721 -18.886 1.00 32.87 99 THR A N 1
ATOM 681 C CA . THR A 1 122 ? -21.219 16.203 -18.307 1.00 35.32 99 THR A CA 1
ATOM 682 C C . THR A 1 122 ? -20.318 16.722 -19.432 1.00 37.20 99 THR A C 1
ATOM 683 O O . THR A 1 122 ? -19.355 16.046 -19.821 1.00 34.99 99 THR A O 1
ATOM 687 N N . PRO A 1 123 ? -20.651 17.913 -19.966 1.00 35.76 100 PRO A N 1
ATOM 688 C CA . PRO A 1 123 ? -20.015 18.581 -21.114 1.00 34.97 100 PRO A CA 1
ATOM 689 C C . PRO A 1 123 ? -18.610 19.127 -20.843 1.00 36.17 100 PRO A C 1
ATOM 690 O O . PRO A 1 123 ? -18.255 19.390 -19.694 1.00 35.78 100 PRO A O 1
ATOM 694 N N . GLY A 1 124 ? -17.827 19.281 -21.911 1.00 35.77 101 GLY A N 1
ATOM 695 C CA . GLY A 1 124 ? -16.593 20.043 -21.879 1.00 36.47 101 GLY A CA 1
ATOM 696 C C . GLY A 1 124 ? -15.481 19.526 -20.978 1.00 42.07 101 GLY A C 1
ATOM 697 O O . GLY A 1 124 ? -14.593 20.290 -20.578 1.00 41.06 101 GLY A O 1
ATOM 698 N N . VAL A 1 125 ? -15.507 18.226 -20.687 1.00 39.71 102 VAL A N 1
ATOM 699 C CA . VAL A 1 125 ? -14.628 17.633 -19.677 1.00 38.04 102 VAL A CA 1
ATOM 700 C C . VAL A 1 125 ? -13.580 16.633 -20.201 1.00 35.47 102 VAL A C 1
ATOM 701 O O . VAL A 1 125 ? -12.596 16.371 -19.528 1.00 35.66 102 VAL A O 1
ATO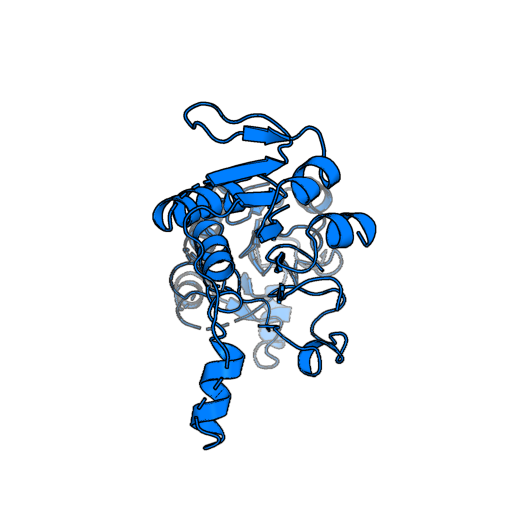M 705 N N . LEU A 1 126 ? -13.791 16.076 -21.391 1.00 35.67 103 LEU A N 1
ATOM 706 C CA . LEU A 1 126 ? -12.991 14.939 -21.854 1.00 35.74 103 LEU A CA 1
ATOM 707 C C . LEU A 1 126 ? -12.152 15.169 -23.111 1.00 35.18 103 LEU A C 1
ATOM 708 O O . LEU A 1 126 ? -11.322 14.341 -23.445 1.00 37.79 103 LEU A O 1
ATOM 713 N N . ALA A 1 127 ? -12.373 16.283 -23.799 1.00 37.88 104 ALA A N 1
ATOM 714 C CA . ALA A 1 127 ? -11.753 16.561 -25.096 1.00 37.02 104 ALA A CA 1
ATOM 715 C C . ALA A 1 127 ? -10.236 16.569 -25.029 1.00 37.16 104 ALA A C 1
ATOM 716 O O . ALA A 1 127 ? -9.556 16.012 -25.901 1.00 34.90 104 ALA A O 1
ATOM 718 N N . ASP A 1 128 ? -9.703 17.225 -24.006 1.00 35.92 105 ASP A N 1
ATOM 719 C CA . ASP A 1 128 ? -8.261 17.318 -23.886 1.00 37.68 105 ASP A CA 1
ATOM 720 C C . ASP A 1 128 ? -7.648 15.926 -23.869 1.00 35.41 105 ASP A C 1
ATOM 721 O O . ASP A 1 128 ? -6.802 15.636 -24.687 1.00 35.19 105 ASP A O 1
ATOM 726 N N . ASP A 1 129 ? -8.113 15.064 -22.969 1.00 35.77 106 ASP A N 1
ATOM 727 C CA . ASP A 1 129 ? -7.562 13.713 -22.831 1.00 37.41 106 ASP A CA 1
ATOM 728 C C . ASP A 1 129 ? -7.731 12.867 -24.101 1.00 36.63 106 ASP A C 1
ATOM 729 O O . ASP A 1 129 ? -6.835 12.116 -24.479 1.00 34.93 106 ASP A O 1
ATOM 734 N N . VAL A 1 130 ? -8.876 12.987 -24.761 1.00 33.77 107 VAL A N 1
ATOM 735 C CA . VAL A 1 130 ? -9.042 12.317 -26.038 1.00 33.99 107 VAL A CA 1
ATOM 736 C C . VAL A 1 130 ? -7.986 12.801 -27.033 1.00 34.33 107 VAL A C 1
ATOM 737 O O . VAL A 1 130 ? -7.549 12.058 -27.912 1.00 33.56 107 VAL A O 1
ATOM 741 N N . ALA A 1 131 ? -7.576 14.059 -26.891 1.00 35.54 108 ALA A N 1
ATOM 742 C CA . ALA A 1 131 ? -6.627 14.664 -27.817 1.00 32.39 108 ALA A CA 1
ATOM 743 C C . ALA A 1 131 ? -5.222 14.216 -27.445 1.00 32.08 108 ALA A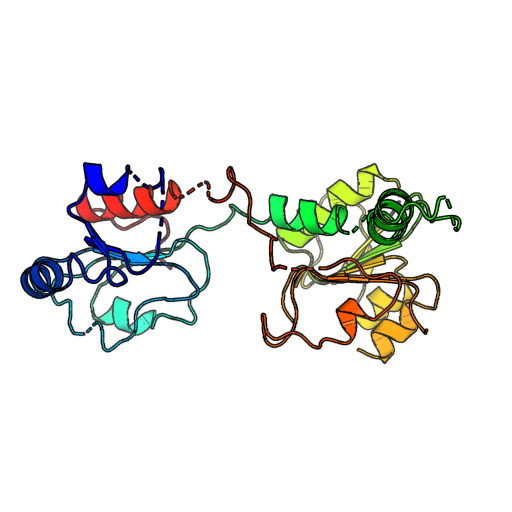 C 1
ATOM 744 O O . ALA A 1 131 ? -4.361 14.070 -28.309 1.00 30.10 108 ALA A O 1
ATOM 746 N N . ASP A 1 132 ? -5.016 13.959 -26.157 1.00 31.72 109 ASP A N 1
ATOM 747 C CA . ASP A 1 132 ? -3.753 13.410 -25.680 1.00 33.87 109 ASP A CA 1
ATOM 748 C C . ASP A 1 132 ? -3.480 12.012 -26.257 1.00 33.37 109 ASP A C 1
ATOM 749 O O . ASP A 1 132 ? -2.394 11.757 -26.801 1.00 34.24 109 ASP A O 1
ATOM 754 N N . LEU A 1 133 ? -4.466 11.124 -26.135 1.00 31.66 110 LEU A N 1
ATOM 755 C CA . LEU A 1 133 ? -4.400 9.788 -26.712 1.00 30.63 110 LEU A CA 1
ATOM 756 C C . LEU A 1 133 ? -4.211 9.845 -28.221 1.00 30.92 110 LEU A C 1
ATOM 757 O O . LEU A 1 133 ? -3.475 9.048 -28.782 1.00 34.79 110 LEU A O 1
ATOM 762 N N . GLY A 1 134 ? -4.864 10.780 -28.890 1.00 29.02 111 GLY A N 1
ATOM 763 C CA . GLY A 1 134 ? -4.692 10.898 -30.327 1.00 29.28 111 GLY A CA 1
ATOM 764 C C . GLY A 1 134 ? -3.252 11.200 -30.708 1.00 31.96 111 GLY A C 1
ATOM 765 O O . GLY A 1 134 ? -2.724 10.667 -31.682 1.00 31.78 111 GLY A O 1
ATOM 766 N N . ILE A 1 135 ? -2.620 12.078 -29.936 1.00 33.10 112 ILE A N 1
ATOM 767 C CA . ILE A 1 135 ? -1.228 12.446 -30.148 1.00 33.00 112 ILE A CA 1
ATOM 768 C C . ILE A 1 135 ? -0.322 11.294 -29.759 1.00 32.44 112 ILE A C 1
ATOM 769 O O . ILE A 1 135 ? 0.645 10.994 -30.458 1.00 31.42 112 ILE A O 1
ATOM 774 N N . ALA A 1 136 ? -0.654 10.648 -28.639 1.00 34.33 113 ALA A N 1
ATOM 775 C CA . ALA A 1 136 ? 0.122 9.510 -28.134 1.00 33.52 113 ALA A CA 1
ATOM 776 C C . ALA A 1 136 ? 0.167 8.394 -29.167 1.00 34.97 113 ALA A C 1
ATOM 777 O O . ALA A 1 136 ? 1.242 7.832 -29.443 1.00 36.80 113 ALA A O 1
ATOM 779 N N . LEU A 1 137 ? -0.997 8.075 -29.732 1.00 32.78 114 LEU A N 1
ATOM 780 C CA . LEU A 1 137 ? -1.089 7.069 -30.786 1.00 34.61 114 LEU A CA 1
ATOM 781 C C . LEU A 1 137 ? -0.266 7.486 -32.001 1.00 32.88 114 LEU A C 1
ATOM 782 O O . LEU A 1 137 ? 0.334 6.646 -32.672 1.00 33.35 114 LEU A O 1
ATOM 795 N N . LEU A 1 139 ? 2.555 9.654 -32.231 1.00 32.37 116 LEU A N 1
ATOM 796 C CA . LEU A 1 139 ? 3.932 9.390 -31.881 1.00 32.97 116 LEU A CA 1
ATOM 797 C C . LEU A 1 139 ? 4.206 7.876 -31.906 1.00 35.74 116 LEU A C 1
ATOM 798 O O . LEU A 1 139 ? 5.262 7.416 -32.358 1.00 35.13 116 LEU A O 1
ATOM 803 N N . ALA A 1 140 ? 3.236 7.102 -31.432 1.00 34.24 117 ALA A N 1
ATOM 804 C CA . ALA A 1 140 ? 3.343 5.650 -31.396 1.00 35.35 117 ALA A CA 1
ATOM 805 C C . ALA A 1 140 ? 3.549 5.018 -32.777 1.00 35.46 117 ALA A C 1
ATOM 806 O O . ALA A 1 140 ? 4.366 4.102 -32.941 1.00 36.47 117 ALA A O 1
ATOM 808 N N . VAL A 1 141 ? 2.792 5.489 -33.760 1.00 32.39 118 VAL A N 1
ATOM 809 C CA . VAL A 1 141 ? 2.962 5.023 -35.130 1.00 34.91 118 VAL A CA 1
ATOM 810 C C . VAL A 1 141 ? 4.226 5.636 -35.776 1.00 34.76 118 VAL A C 1
ATOM 811 O O . VAL A 1 141 ? 5.100 4.919 -36.272 1.00 32.97 118 VAL A O 1
ATOM 815 N N . LEU A 1 142 ? 4.300 6.965 -35.768 1.00 35.05 119 LEU A N 1
ATOM 816 C CA . LEU A 1 142 ? 5.483 7.706 -36.206 1.00 34.84 119 LEU A CA 1
ATOM 817 C C . LEU A 1 142 ? 6.805 7.054 -35.745 1.00 34.92 119 LEU A C 1
ATOM 818 O O . LEU A 1 142 ? 7.744 6.844 -36.527 1.00 33.36 119 LEU A O 1
ATOM 823 N N . ARG A 1 143 ? 6.858 6.725 -34.466 1.00 32.80 120 ARG A N 1
ATOM 824 C CA . ARG A 1 143 ? 8.103 6.338 -33.860 1.00 32.49 120 ARG A CA 1
ATOM 825 C C . ARG A 1 143 ? 8.195 4.853 -33.515 1.00 35.46 120 ARG A C 1
ATOM 826 O O . ARG A 1 143 ? 9.079 4.449 -32.761 1.00 35.02 120 ARG A O 1
ATOM 834 N N . ARG A 1 144 ? 7.287 4.060 -34.087 1.00 37.33 121 ARG A N 1
ATOM 835 C CA . ARG A 1 144 ? 7.233 2.599 -33.905 1.00 40.04 121 ARG A CA 1
ATOM 836 C C . ARG A 1 144 ? 7.309 2.172 -32.449 1.00 41.55 121 ARG A C 1
ATOM 837 O O . ARG A 1 144 ? 8.176 1.376 -32.083 1.00 39.76 121 ARG A O 1
ATOM 845 N N . VAL A 1 145 ? 6.412 2.702 -31.618 1.00 37.71 122 VAL A N 1
ATOM 846 C CA . VAL A 1 145 ? 6.511 2.435 -30.191 1.00 40.17 122 VAL A CA 1
ATOM 847 C C . VAL A 1 145 ? 5.954 1.060 -29.829 1.00 43.60 122 VAL A C 1
ATOM 848 O O . VAL A 1 145 ? 6.397 0.441 -28.862 1.00 43.95 122 VAL A O 1
ATOM 852 N N . GLY A 1 146 ? 4.988 0.588 -30.615 1.00 42.77 123 GLY A N 1
ATOM 853 C CA . GLY A 1 146 ? 4.490 -0.765 -30.482 1.00 45.21 123 GLY A CA 1
ATOM 854 C C . GLY A 1 146 ? 5.525 -1.762 -30.971 1.00 45.91 123 GLY A C 1
ATOM 855 O O . GLY A 1 146 ? 6.091 -2.516 -30.176 1.00 46.69 123 GLY A O 1
ATOM 856 N N . ASP A 1 147 ? 5.779 -1.752 -32.278 1.00 45.42 124 ASP A N 1
ATOM 857 C CA . ASP A 1 147 ? 6.747 -2.658 -32.898 1.00 46.21 124 ASP A CA 1
ATOM 858 C C . ASP A 1 147 ? 8.091 -2.630 -32.171 1.00 46.30 124 ASP A C 1
ATOM 859 O O . ASP A 1 147 ? 8.789 -3.648 -32.072 1.00 48.41 124 ASP A O 1
ATOM 864 N N . GLY A 1 148 ? 8.437 -1.466 -31.642 1.00 42.39 125 GLY A N 1
ATOM 865 C CA . GLY A 1 148 ? 9.685 -1.303 -30.930 1.00 43.59 125 GLY A CA 1
ATOM 866 C C . GLY A 1 148 ? 9.669 -1.900 -29.541 1.00 46.62 125 GLY A C 1
ATOM 867 O O . GLY A 1 148 ? 10.680 -2.432 -29.073 1.00 48.94 125 GLY A O 1
ATOM 868 N N . ASP A 1 149 ? 8.527 -1.809 -28.872 1.00 43.80 126 ASP A N 1
ATOM 869 C CA . ASP A 1 149 ? 8.414 -2.293 -27.502 1.00 44.67 126 ASP A CA 1
ATOM 870 C C . ASP A 1 149 ? 8.402 -3.830 -27.429 1.00 48.66 126 ASP A C 1
ATOM 871 O O . ASP A 1 149 ? 9.005 -4.425 -26.537 1.00 47.64 126 ASP A O 1
ATOM 876 N N . ARG A 1 150 ? 7.709 -4.469 -28.366 1.00 48.16 127 ARG A N 1
ATOM 877 C CA . ARG A 1 150 ? 7.614 -5.919 -28.352 1.00 49.81 127 ARG A CA 1
ATOM 878 C C . ARG A 1 150 ? 8.953 -6.534 -28.693 1.00 52.07 127 ARG A C 1
ATOM 879 O O . ARG A 1 150 ? 9.386 -7.460 -28.029 1.00 55.24 127 ARG A O 1
ATOM 887 N N . LEU A 1 151 ? 9.622 -5.987 -29.704 1.00 53.00 128 LEU A N 1
ATOM 888 C CA . LEU A 1 151 ? 10.925 -6.489 -30.154 1.00 53.71 128 LEU A CA 1
ATOM 889 C C . LEU A 1 151 ? 11.979 -6.538 -29.043 1.00 54.41 128 LEU A C 1
ATOM 890 O O . LEU A 1 151 ? 12.904 -7.352 -29.085 1.00 55.25 128 LEU A O 1
ATOM 895 N N . VAL A 1 152 ? 11.839 -5.670 -28.051 1.00 52.14 129 VAL A N 1
ATOM 896 C CA . VAL A 1 152 ? 12.691 -5.742 -26.872 1.00 52.83 129 VAL A CA 1
ATOM 897 C C . VAL A 1 152 ? 12.111 -6.786 -25.906 1.00 54.80 129 VAL A C 1
ATOM 898 O O . VAL A 1 152 ? 12.846 -7.606 -25.338 1.00 55.58 129 VAL A O 1
ATOM 902 N N . ARG A 1 153 ? 10.795 -6.788 -25.798 1.00 51.45 130 ARG A N 1
ATOM 903 C CA . ARG A 1 153 ? 10.120 -7.674 -24.877 1.00 56.96 130 ARG A CA 1
ATOM 904 C C . ARG A 1 153 ? 10.157 -9.091 -25.373 1.00 59.16 130 ARG A C 1
ATOM 905 O O . ARG A 1 153 ? 10.321 -10.010 -24.604 1.00 58.48 130 ARG A O 1
ATOM 913 N N . GLU A 1 154 ? 10.008 -9.240 -26.672 1.00 57.32 131 GLU A N 1
ATOM 914 C CA . GLU A 1 154 ? 10.170 -10.510 -27.354 1.00 60.33 131 GLU A CA 1
ATOM 915 C C . GLU A 1 154 ? 11.650 -10.817 -27.576 1.00 63.14 131 GLU A C 1
ATOM 916 O O . GLU A 1 154 ? 11.990 -11.563 -28.490 1.00 66.36 131 GLU A O 1
ATOM 922 N N . GLY A 1 155 ? 12.524 -10.239 -26.754 1.00 58.81 132 GLY A N 1
ATOM 923 C CA . GLY A 1 155 ? 13.957 -10.455 -26.873 1.00 59.72 132 GLY A CA 1
ATOM 924 C C . GLY A 1 155 ? 14.492 -10.546 -28.300 1.00 62.05 132 GLY A C 1
ATOM 925 O O . GLY A 1 155 ? 15.457 -11.264 -28.563 1.00 62.64 132 GLY A O 1
ATOM 926 N N . ARG A 1 156 ? 13.875 -9.811 -29.222 1.00 61.89 133 ARG A N 1
ATOM 927 C CA . ARG A 1 156 ? 14.275 -9.830 -30.630 1.00 60.55 133 ARG A CA 1
ATOM 928 C C . ARG A 1 156 ? 15.341 -8.787 -30.973 1.00 61.67 133 ARG A C 1
ATOM 929 O O . ARG A 1 156 ? 16.004 -8.899 -32.008 1.00 62.88 133 ARG A O 1
ATOM 937 N N . TRP A 1 157 ? 15.490 -7.772 -30.118 1.00 60.47 134 TRP A N 1
ATOM 938 C CA . TRP A 1 157 ? 16.524 -6.741 -30.291 1.00 58.65 134 TRP A CA 1
ATOM 939 C C . TRP A 1 157 ? 17.931 -7.350 -30.315 1.00 57.28 134 TRP A C 1
ATOM 940 O O . TRP A 1 157 ? 18.224 -8.301 -29.583 1.00 57.23 134 TRP A O 1
ATOM 951 N N . PRO A 1 164 ? 14.165 -0.637 -37.493 1.00 37.15 141 PRO A N 1
ATOM 952 C CA . PRO A 1 164 ? 13.641 0.135 -38.630 1.00 39.45 141 PRO A CA 1
ATOM 953 C C . PRO A 1 164 ? 13.452 1.606 -38.272 1.00 38.57 141 PRO A C 1
ATOM 954 O O . PRO A 1 164 ? 12.697 1.935 -37.344 1.00 38.11 141 PRO A O 1
ATOM 958 N N . LEU A 1 165 ? 14.138 2.480 -39.004 1.00 39.49 142 LEU A N 1
ATOM 959 C CA . LEU A 1 165 ? 14.049 3.932 -38.782 1.00 41.58 142 LEU A CA 1
ATOM 960 C C . LEU A 1 165 ? 12.603 4.462 -38.761 1.00 39.98 142 LEU A C 1
ATOM 961 O O . LEU A 1 165 ? 11.773 4.066 -39.586 1.00 38.36 142 LEU A O 1
ATOM 966 N N . GLY A 1 166 ? 12.318 5.364 -37.820 1.00 39.05 143 GLY A N 1
ATOM 967 C CA . GLY A 1 166 ? 10.990 5.936 -37.685 1.00 37.45 143 GLY A CA 1
ATOM 968 C C . GLY A 1 166 ? 10.880 7.247 -38.435 1.00 39.48 143 GLY A C 1
ATOM 969 O O . GLY A 1 166 ? 11.732 7.559 -39.275 1.00 38.81 143 GLY A O 1
ATOM 970 N N . HIS A 1 167 ? 9.839 8.024 -38.132 1.00 37.94 144 HIS A N 1
ATOM 971 C CA . HIS A 1 167 ? 9.675 9.340 -38.752 1.00 37.58 144 HIS A CA 1
ATOM 972 C C . HIS A 1 167 ? 9.402 10.437 -37.714 1.00 38.33 144 HIS A C 1
ATOM 973 O O . HIS A 1 167 ? 8.659 10.233 -36.746 1.00 36.60 144 HIS A O 1
ATOM 980 N N . SER A 1 168 ? 10.019 11.598 -37.924 1.00 36.23 145 SER A N 1
ATOM 981 C CA . SER A 1 168 ? 9.783 12.769 -37.084 1.00 35.84 145 SER A CA 1
ATOM 982 C C . SER A 1 168 ? 8.520 13.505 -37.539 1.00 36.55 145 SER A C 1
ATOM 983 O O . SER A 1 168 ? 8.213 13.514 -38.732 1.00 34.69 145 SER A O 1
ATOM 986 N N . PRO A 1 169 ? 7.793 14.137 -36.590 1.00 37.07 146 PRO A N 1
ATOM 987 C CA . PRO A 1 169 ? 6.575 14.885 -36.914 1.00 36.50 146 PRO A CA 1
ATOM 988 C C . PRO A 1 169 ? 6.923 16.265 -37.413 1.00 37.63 146 PRO A C 1
ATOM 989 O O . PRO A 1 169 ? 6.081 16.914 -38.022 1.00 39.84 146 PRO A O 1
ATOM 993 N N . LYS A 1 170 ? 8.143 16.709 -37.137 1.00 34.44 147 LYS A N 1
ATOM 994 C CA . LYS A 1 170 ? 8.522 18.088 -37.379 1.00 36.54 147 LYS A CA 1
ATOM 995 C C . LYS A 1 170 ? 8.489 18.473 -38.852 1.00 37.46 147 LYS A C 1
ATOM 996 O O . LYS A 1 170 ? 9.157 17.852 -39.690 1.00 34.78 147 LYS A O 1
ATOM 1002 N N . GLY A 1 171 ? 7.732 19.527 -39.147 1.00 34.71 148 GLY A N 1
ATOM 1003 C CA . GLY A 1 171 ? 7.577 20.002 -40.505 1.00 35.23 148 GLY A CA 1
ATOM 1004 C C . GLY A 1 171 ? 6.599 19.171 -41.314 1.00 38.03 148 GLY A C 1
ATOM 1005 O O . GLY A 1 171 ? 6.479 19.347 -42.525 1.00 42.61 148 GLY A O 1
ATOM 1006 N N . LYS A 1 172 ? 5.891 18.261 -40.660 1.00 34.71 149 LYS A N 1
ATOM 1007 C CA . LYS A 1 172 ? 4.880 17.490 -41.369 1.00 37.25 149 LYS A CA 1
ATOM 1008 C C . LYS A 1 172 ? 3.479 18.054 -41.165 1.00 38.78 149 LYS A C 1
ATOM 1009 O O . LYS A 1 172 ? 3.149 18.551 -40.084 1.00 37.16 149 LYS A O 1
ATOM 1015 N N . ARG A 1 173 ? 2.672 17.970 -42.224 1.00 38.98 150 ARG A N 1
ATOM 1016 C CA . ARG A 1 173 ? 1.293 18.443 -42.238 1.00 34.74 150 ARG A CA 1
ATOM 1017 C C . ARG A 1 173 ? 0.390 17.548 -41.415 1.00 34.28 150 ARG A C 1
ATOM 1018 O O . ARG A 1 173 ? 0.184 16.385 -41.757 1.00 36.57 150 ARG A O 1
ATOM 1026 N N . ILE A 1 174 ? -0.155 18.075 -40.328 1.00 33.57 151 ILE A N 1
ATOM 1027 C CA . ILE A 1 174 ? -1.229 17.365 -39.660 1.00 35.32 151 ILE A CA 1
ATOM 1028 C C . ILE A 1 174 ? -2.598 17.876 -40.112 1.00 33.92 151 ILE A C 1
ATOM 1029 O O . ILE A 1 174 ? -2.968 19.010 -39.832 1.00 34.63 151 ILE A O 1
ATOM 1034 N N . GLY A 1 175 ? -3.333 17.034 -40.833 1.00 34.74 152 GLY A N 1
ATOM 1035 C CA . GLY A 1 175 ? -4.693 17.358 -41.233 1.00 35.07 152 GLY A CA 1
ATOM 1036 C C . GLY A 1 175 ? -5.657 16.910 -40.156 1.00 34.70 152 GLY A C 1
ATOM 1037 O O . GLY A 1 175 ? -5.633 15.761 -39.738 1.00 37.09 152 GLY A O 1
ATOM 1038 N N . VAL A 1 176 ? -6.484 17.824 -39.672 1.00 36.83 153 VAL A N 1
ATOM 1039 C CA . VAL A 1 176 ? -7.447 17.481 -38.631 1.00 39.03 153 VAL A CA 1
ATOM 1040 C C . VAL A 1 176 ? -8.865 17.426 -39.190 1.00 37.20 153 VAL A C 1
ATOM 1041 O O . VAL A 1 176 ? -9.360 18.406 -39.725 1.00 36.52 153 VAL A O 1
ATOM 1045 N N . LEU A 1 177 ? -9.491 16.259 -39.070 1.00 38.14 154 LEU A N 1
ATOM 1046 C CA . LEU A 1 177 ? -10.859 16.019 -39.527 1.00 38.28 154 LEU A CA 1
ATOM 1047 C C . LEU A 1 177 ? -11.831 16.288 -38.384 1.00 37.89 154 LEU A C 1
ATOM 1048 O O . LEU A 1 177 ? -11.961 15.471 -37.468 1.00 36.11 154 LEU A O 1
ATOM 1053 N N . GLY A 1 178 ? -12.514 17.435 -38.450 1.00 40.75 155 GLY A N 1
ATOM 1054 C CA . GLY A 1 178 ? -13.356 17.920 -37.366 1.00 37.73 155 GLY A CA 1
ATOM 1055 C C . GLY A 1 178 ? -12.600 18.792 -36.365 1.00 39.10 155 GLY A C 1
ATOM 1056 O O . GLY A 1 178 ? -12.035 18.282 -35.392 1.00 36.83 155 GLY A O 1
ATOM 1057 N N . LEU A 1 179 ? -12.587 20.107 -36.596 1.00 37.07 156 LEU A N 1
ATOM 1058 C CA . LEU A 1 179 ? -11.935 21.040 -35.681 1.00 34.66 156 LEU A CA 1
ATOM 1059 C C . LEU A 1 179 ? -12.834 21.489 -34.521 1.00 36.07 156 LEU A C 1
ATOM 1060 O O . LEU A 1 179 ? -13.039 22.687 -34.306 1.00 36.16 156 LEU A O 1
ATOM 1065 N N . GLY A 1 180 ? -13.350 20.533 -33.756 1.00 35.08 157 GLY A N 1
ATOM 1066 C CA . GLY A 1 180 ? -14.133 20.859 -32.585 1.00 34.19 157 GLY A CA 1
ATOM 1067 C C . GLY A 1 180 ? -13.238 21.045 -31.380 1.00 36.44 157 GLY A C 1
ATOM 1068 O O . GLY A 1 180 ? -12.066 21.418 -31.503 1.00 36.45 157 GLY A O 1
ATOM 1069 N N . GLN A 1 181 ? -13.791 20.784 -30.204 1.00 36.76 158 GLN A N 1
ATOM 1070 C CA . GLN A 1 181 ? -13.012 20.792 -28.973 1.00 36.68 158 GLN A CA 1
ATOM 1071 C C . GLN A 1 181 ? -11.788 19.860 -29.088 1.00 34.99 158 GLN A C 1
ATOM 1072 O O . GLN A 1 181 ? -10.650 20.310 -29.040 1.00 35.33 158 GLN A O 1
ATOM 1078 N N . ILE A 1 182 ? -12.035 18.564 -29.247 1.00 35.10 159 ILE A N 1
ATOM 1079 C CA . ILE A 1 182 ? -10.972 17.580 -29.413 1.00 31.96 159 ILE 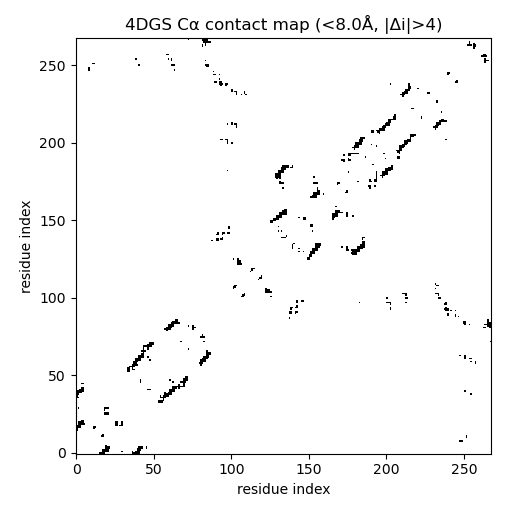A CA 1
ATOM 1080 C C . ILE A 1 182 ? -10.038 17.983 -30.547 1.00 33.75 159 ILE A C 1
ATOM 1081 O O . ILE A 1 182 ? -8.818 17.877 -30.417 1.00 35.79 159 ILE A O 1
ATOM 1086 N N . GLY A 1 183 ? -10.608 18.440 -31.655 1.00 31.85 160 GLY A N 1
ATOM 1087 C CA . GLY A 1 183 ? -9.831 18.892 -32.794 1.00 32.21 160 GLY A CA 1
ATOM 1088 C C . GLY A 1 183 ? -8.863 20.024 -32.474 1.00 34.05 160 GLY A C 1
ATOM 1089 O O . GLY A 1 183 ? -7.696 19.980 -32.884 1.00 32.84 160 GLY A O 1
ATOM 1090 N N . ARG A 1 184 ? -9.323 21.036 -31.745 1.00 31.23 161 ARG A N 1
ATOM 1091 C CA . ARG A 1 184 ? -8.455 22.177 -31.432 1.00 33.87 161 ARG A CA 1
ATOM 1092 C C . ARG A 1 184 ? -7.341 21.790 -30.477 1.00 32.66 161 ARG A C 1
ATOM 1093 O O . ARG A 1 184 ? -6.168 22.100 -30.707 1.00 29.28 161 ARG A O 1
ATOM 1101 N N . ALA A 1 185 ? -7.727 21.118 -29.398 1.00 33.13 162 ALA A N 1
ATOM 1102 C CA . ALA A 1 185 ? -6.774 20.588 -28.427 1.00 32.53 162 ALA A CA 1
ATOM 1103 C C . ALA A 1 185 ? -5.642 19.823 -29.114 1.00 32.16 162 ALA A C 1
ATOM 1104 O O . ALA A 1 185 ? -4.467 20.007 -28.784 1.00 33.44 162 ALA A O 1
ATOM 1106 N N . LEU A 1 186 ? -6.007 18.975 -30.071 1.00 29.98 163 LEU A N 1
ATOM 1107 C CA . LEU A 1 186 ? -5.057 18.087 -30.706 1.00 31.67 163 LEU A CA 1
ATOM 1108 C C . LEU A 1 186 ? -4.108 18.856 -31.644 1.00 33.13 163 LEU A C 1
ATOM 1109 O O . LEU A 1 186 ? -2.898 18.566 -31.728 1.00 31.67 163 LEU A O 1
ATOM 1114 N N . ALA A 1 187 ? -4.661 19.836 -32.340 1.00 30.27 164 ALA A N 1
ATOM 1115 C CA . ALA A 1 187 ? -3.875 20.681 -33.219 1.00 30.64 164 ALA A CA 1
ATOM 1116 C C . ALA A 1 187 ? -2.793 21.488 -32.463 1.00 31.72 164 ALA A C 1
ATOM 1117 O O . ALA A 1 187 ? -1.619 21.502 -32.857 1.00 32.47 164 ALA A O 1
ATOM 1119 N N . SER A 1 188 ? -3.170 22.158 -31.382 1.00 31.17 165 SER A N 1
ATOM 1120 C CA . SER A 1 188 ? -2.183 22.935 -30.643 1.00 31.66 165 SER A CA 1
ATOM 1121 C C . SER A 1 188 ? -1.093 22.015 -30.120 1.00 32.76 165 SER A C 1
ATOM 1122 O O . SER A 1 188 ? 0.091 22.317 -30.244 1.00 33.49 165 SER A O 1
ATOM 1125 N N . ARG A 1 189 ? -1.484 20.866 -29.586 1.00 32.59 166 ARG A N 1
ATOM 1126 C CA . ARG A 1 189 ? -0.494 19.917 -29.082 1.00 33.02 166 ARG A CA 1
ATOM 1127 C C . ARG A 1 189 ? 0.475 19.501 -30.199 1.00 33.16 166 ARG A C 1
ATOM 1128 O O . ARG A 1 189 ? 1.675 19.301 -29.973 1.00 31.53 166 ARG A O 1
ATOM 1136 N N . ALA A 1 190 ? -0.069 19.404 -31.410 1.00 33.84 167 ALA A N 1
ATOM 1137 C CA . ALA A 1 190 ? 0.685 19.012 -32.592 1.00 33.07 167 ALA A CA 1
ATOM 1138 C C . ALA A 1 190 ? 1.583 20.124 -33.092 1.00 33.37 167 ALA A C 1
ATOM 1139 O O . ALA A 1 190 ? 2.530 19.860 -33.820 1.00 33.06 167 ALA A O 1
ATOM 1141 N N . GLU A 1 191 ? 1.275 21.367 -32.719 1.00 35.51 168 GLU A N 1
ATOM 1142 C CA . GLU A 1 191 ? 2.110 22.509 -33.110 1.00 34.47 168 GLU A CA 1
ATOM 1143 C C . GLU A 1 191 ? 3.455 22.487 -32.383 1.00 31.73 168 GLU A C 1
ATOM 1144 O O . GLU A 1 191 ? 4.482 22.850 -32.941 1.00 28.97 168 GLU A O 1
ATOM 1150 N N . ALA A 1 192 ? 3.430 22.035 -31.136 1.00 33.07 169 ALA A N 1
ATOM 1151 C CA . ALA A 1 192 ? 4.632 21.922 -30.313 1.00 30.04 169 ALA A CA 1
ATOM 1152 C C . ALA A 1 192 ? 5.675 20.975 -30.901 1.00 30.98 169 ALA A C 1
ATOM 1153 O O . ALA A 1 192 ? 6.852 21.057 -30.555 1.00 33.42 169 ALA A O 1
ATOM 1155 N N . PHE A 1 193 ? 5.251 20.061 -31.770 1.00 30.53 170 PHE A N 1
ATOM 1156 C CA . PHE A 1 193 ? 6.176 19.097 -32.372 1.00 31.85 170 PHE A CA 1
ATOM 1157 C C . PHE A 1 193 ? 6.747 19.571 -33.711 1.00 33.37 170 PHE A C 1
ATOM 1158 O O . PHE A 1 193 ? 7.476 18.844 -34.396 1.00 32.78 170 PHE A O 1
ATOM 1166 N N . GLY A 1 194 ? 6.416 20.812 -34.055 1.00 33.17 171 GLY A N 1
ATOM 1167 C CA . GLY A 1 194 ? 6.896 21.440 -35.266 1.00 31.65 171 GLY A CA 1
ATOM 1168 C C . GLY A 1 194 ? 6.029 21.085 -36.449 1.00 32.95 171 GLY A C 1
ATOM 1169 O O . GLY A 1 194 ? 6.505 21.082 -37.585 1.00 34.23 171 GLY A O 1
ATOM 1178 N N . SER A 1 1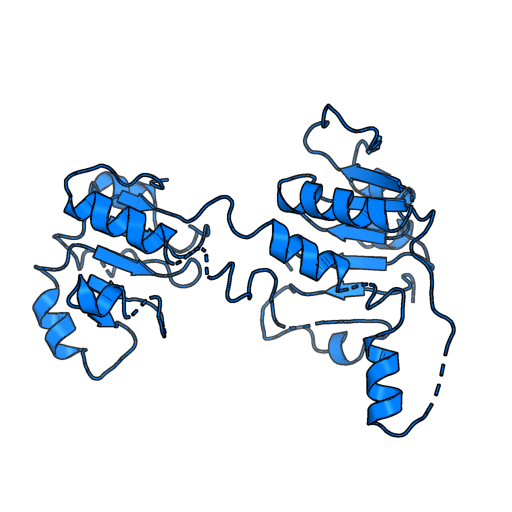96 ? 2.675 21.594 -39.010 1.00 29.88 173 SER A N 1
ATOM 1179 C CA . SER A 1 196 ? 1.828 22.659 -39.546 1.00 33.82 173 SER A CA 1
ATOM 1180 C C . SER A 1 196 ? 0.375 22.213 -39.646 1.00 34.45 173 SER A C 1
ATOM 1181 O O . SER A 1 196 ? 0.070 21.183 -40.248 1.00 34.16 173 SER A O 1
ATOM 1184 N N . VAL A 1 197 ? -0.517 22.981 -39.026 1.00 34.39 174 VAL A N 1
ATOM 1185 C CA . VAL A 1 197 ? -1.914 22.564 -38.913 1.00 34.48 174 VAL A CA 1
ATOM 1186 C C . VAL A 1 197 ? -2.715 22.934 -40.153 1.00 34.36 174 VAL A C 1
ATOM 1187 O O . VAL A 1 197 ? -2.603 24.038 -40.669 1.00 36.06 174 VAL A O 1
ATOM 1191 N N . ARG A 1 198 ? -3.511 21.989 -40.607 1.00 34.99 175 ARG A N 1
ATOM 1192 C CA . ARG A 1 198 ? -4.540 22.173 -41.590 1.00 35.88 175 ARG A CA 1
ATOM 1193 C C . ARG A 1 198 ? -5.759 21.462 -41.058 1.00 38.02 175 ARG A C 1
ATOM 1194 O O . ARG A 1 198 ? -5.631 20.566 -40.285 1.00 36.57 175 ARG A O 1
ATOM 1202 N N . TYR A 1 199 ? -6.950 21.877 -41.443 1.00 38.90 176 TYR A N 1
ATOM 1203 C CA . TYR A 1 199 ? -8.139 21.251 -40.903 1.00 40.12 176 TYR A CA 1
ATOM 1204 C C . TYR A 1 199 ? -9.333 21.288 -41.812 1.00 40.19 176 TYR A C 1
ATOM 1205 O O . TYR A 1 199 ? -9.400 22.056 -42.724 1.00 41.31 176 TYR A O 1
ATOM 1214 N N . TRP A 1 200 ? -10.260 20.393 -41.533 1.00 43.26 177 TRP A N 1
ATOM 1215 C CA . TRP A 1 200 ? -11.578 20.381 -42.107 1.00 44.87 177 TRP A CA 1
ATOM 1216 C C . TRP A 1 200 ? -12.568 20.458 -40.977 1.00 46.16 177 TRP A C 1
ATOM 1217 O O . TRP A 1 200 ? -12.521 19.708 -40.040 1.00 41.83 177 TRP A O 1
ATOM 1228 N N . ASN A 1 201 ? -13.554 21.299 -41.153 1.00 46.33 178 ASN A N 1
ATOM 1229 C CA . ASN A 1 201 ? -13.646 22.647 -40.736 1.00 47.64 178 ASN A CA 1
ATOM 1230 C C . ASN A 1 201 ? -14.938 22.809 -40.042 1.00 49.81 178 ASN A C 1
ATOM 1231 O O . ASN A 1 201 ? -15.000 22.932 -38.809 1.00 52.84 178 ASN A O 1
ATOM 1236 N N . ARG A 1 202 ? -15.959 22.787 -40.885 1.00 48.04 179 ARG A N 1
ATOM 1237 C CA . ARG A 1 202 ? -17.320 23.034 -40.518 1.00 49.74 179 ARG A CA 1
ATOM 1238 C C . ARG A 1 202 ? -17.491 24.525 -40.461 1.00 49.80 179 ARG A C 1
ATOM 1239 O O . ARG A 1 202 ? -18.439 25.058 -40.988 1.00 51.61 179 ARG A O 1
ATOM 1247 N N . SER A 1 203 ? -16.507 25.180 -39.861 1.00 20.00 180 SER A N 1
ATOM 1248 C CA . SER A 1 203 ? -16.305 26.609 -39.925 1.00 20.00 180 SER A CA 1
ATOM 1249 C C . SER A 1 203 ? -14.852 26.912 -39.671 1.00 20.00 180 SER A C 1
ATOM 1250 O O . SER A 1 203 ? -14.106 26.073 -39.209 1.00 49.62 180 SER A O 1
ATOM 1253 N N . THR A 1 204 ? -14.474 28.145 -39.956 1.00 49.47 181 THR A N 1
ATOM 1254 C CA . THR A 1 204 ? -13.114 28.628 -39.870 1.00 43.33 181 THR A CA 1
ATOM 1255 C C . THR A 1 204 ? -12.833 29.230 -38.516 1.00 44.70 181 THR A C 1
ATOM 1256 O O . THR A 1 204 ? -13.672 29.882 -37.963 1.00 48.54 181 THR A O 1
ATOM 1260 N N . LEU A 1 205 ? -11.642 29.011 -37.982 1.00 45.37 182 LEU A N 1
ATOM 1261 C CA . LEU A 1 205 ? -11.283 29.441 -36.626 1.00 42.88 182 LEU A CA 1
ATOM 1262 C C . LEU A 1 205 ? -10.393 30.686 -36.592 1.00 42.96 182 LEU A C 1
ATOM 1263 O O . LEU A 1 205 ? -9.312 30.717 -37.185 1.00 42.53 182 LEU A O 1
ATOM 1268 N N . SER A 1 206 ? -10.852 31.705 -35.874 1.00 42.14 183 SER A N 1
ATOM 1269 C CA . SER A 1 206 ? -10.110 32.948 -35.757 1.00 43.53 183 SER A CA 1
ATOM 1270 C C . SER A 1 206 ? -9.062 32.889 -34.645 1.00 42.74 183 SER A C 1
ATOM 1271 O O . SER A 1 206 ? -9.291 32.300 -33.588 1.00 44.05 183 SER A O 1
ATOM 1274 N N . GLY A 1 207 ? -7.913 33.511 -34.879 1.00 38.22 184 GLY A N 1
ATOM 1275 C CA . GLY A 1 207 ? -6.925 33.641 -33.827 1.00 38.66 184 GLY A CA 1
ATOM 1276 C C . GLY A 1 207 ? -5.712 32.778 -34.077 1.00 41.66 184 GLY A C 1
ATOM 1277 O O . GLY A 1 207 ? -4.658 32.966 -33.463 1.00 41.49 184 GLY A O 1
ATOM 1278 N N . VAL A 1 208 ? -5.861 31.827 -34.990 1.00 38.41 185 VAL A N 1
ATOM 1279 C CA . VAL A 1 208 ? -4.764 30.954 -35.342 1.00 39.79 185 VAL A CA 1
ATOM 1280 C C . VAL A 1 208 ? -4.426 31.112 -36.819 1.00 40.28 185 VAL A C 1
ATOM 1281 O O . VAL A 1 208 ? -5.192 31.704 -37.591 1.00 37.26 185 VAL A O 1
ATOM 1285 N N . ASP A 1 209 ? -3.267 30.591 -37.203 1.00 37.55 186 ASP A N 1
ATOM 1286 C CA . ASP A 1 209 ? -2.822 30.686 -38.582 1.00 38.02 186 ASP A CA 1
ATOM 1287 C C . ASP A 1 209 ? -2.988 29.355 -39.310 1.00 40.81 186 ASP A C 1
ATOM 1288 O O . ASP A 1 209 ? -2.386 29.138 -40.362 1.00 41.23 186 ASP A O 1
ATOM 1293 N N . TRP A 1 210 ? -3.822 28.473 -38.760 1.00 37.82 187 TRP A N 1
ATOM 1294 C CA . TRP A 1 210 ? -4.077 27.185 -39.388 1.00 38.07 187 TRP A CA 1
ATOM 1295 C C . TRP A 1 210 ? -4.848 27.376 -40.691 1.00 41.28 187 TRP A C 1
ATOM 1296 O O . TRP A 1 210 ? -5.727 28.229 -40.779 1.00 41.34 187 TRP A O 1
ATOM 1307 N N . ILE A 1 211 ? -4.534 26.581 -41.706 1.00 40.95 188 ILE A N 1
ATOM 1308 C CA . ILE A 1 211 ? -5.270 26.700 -42.956 1.00 42.08 188 ILE A CA 1
ATOM 1309 C C . ILE A 1 211 ? -6.463 25.760 -43.031 1.00 41.21 188 ILE A C 1
ATOM 1310 O O . ILE A 1 211 ? -6.391 24.608 -42.585 1.00 39.21 188 ILE A O 1
ATOM 1315 N N . ALA A 1 212 ? -7.558 26.272 -43.601 1.00 39.74 189 ALA A N 1
ATOM 1316 C CA . ALA A 1 212 ? -8.755 25.472 -43.832 1.00 38.86 189 ALA A CA 1
ATOM 1317 C C . ALA A 1 212 ? -8.845 24.917 -45.261 1.00 38.10 189 ALA A C 1
ATOM 1318 O O . ALA A 1 212 ? -8.554 25.607 -46.235 1.00 37.72 189 ALA A O 1
ATOM 1320 N N . HIS A 1 213 ? -9.238 23.654 -45.375 1.00 40.04 190 HIS A N 1
ATOM 1321 C CA . HIS A 1 213 ? -9.446 23.021 -46.679 1.00 40.54 190 HIS A CA 1
ATOM 1322 C C . HIS A 1 213 ? -10.944 22.876 -46.957 1.00 44.44 190 HIS A C 1
ATOM 1323 O O . HIS A 1 213 ? -11.727 22.624 -46.039 1.00 44.02 190 HIS A O 1
ATOM 1330 N N . GLN A 1 214 ? -11.340 23.026 -48.220 1.00 46.38 191 GLN A N 1
ATOM 1331 C CA . GLN A 1 214 ? -12.758 23.001 -48.598 1.00 46.27 191 GLN A CA 1
ATOM 1332 C C . GLN A 1 214 ? -13.478 21.735 -48.161 1.00 47.09 191 GLN A C 1
ATOM 1333 O O . GLN A 1 214 ? -14.596 21.799 -47.674 1.00 50.63 191 GLN A O 1
ATOM 1339 N N . SER A 1 215 ? -12.842 20.584 -48.344 1.00 47.17 192 SER A N 1
ATOM 1340 C CA . SER A 1 215 ? -13.494 19.299 -48.097 1.00 45.95 192 SER A CA 1
ATOM 1341 C C . SER A 1 215 ? -12.515 18.249 -47.546 1.00 47.32 192 SER A C 1
ATOM 1342 O O . SER A 1 215 ? -11.302 18.449 -47.560 1.00 47.47 192 SER A O 1
ATOM 1345 N N . PRO A 1 216 ? -13.047 17.126 -47.051 1.00 47.03 193 PRO A N 1
ATOM 1346 C CA . PRO A 1 216 ? -12.213 16.056 -46.488 1.00 46.62 193 PRO A CA 1
ATOM 1347 C C . PRO A 1 216 ? -11.127 15.503 -47.434 1.00 48.41 193 PRO A C 1
ATOM 1348 O O . PRO A 1 216 ? -10.022 15.207 -46.964 1.00 48.93 193 PRO A O 1
ATOM 1352 N N . VAL A 1 217 ? -11.424 15.352 -48.725 1.00 48.95 194 VAL A N 1
ATOM 1353 C CA . VAL A 1 217 ? -10.430 14.828 -49.664 1.00 46.69 194 VAL A CA 1
ATOM 1354 C C . VAL A 1 217 ? -9.369 15.880 -49.925 1.00 47.01 194 VAL A C 1
ATOM 1355 O O . VAL A 1 217 ? -8.201 15.557 -50.114 1.00 46.60 194 VAL A O 1
ATOM 1359 N N . ASP A 1 218 ? -9.786 17.144 -49.941 1.00 47.91 195 ASP A N 1
ATOM 1360 C CA . ASP A 1 218 ? -8.840 18.239 -50.076 1.00 47.87 195 ASP A CA 1
ATOM 1361 C C . ASP A 1 218 ? -7.875 18.150 -48.907 1.00 47.95 195 ASP A C 1
ATOM 1362 O O . ASP A 1 218 ? -6.647 18.245 -49.081 1.00 46.80 195 ASP A O 1
ATOM 1367 N N . LEU A 1 219 ? -8.439 17.942 -47.720 1.00 42.99 196 LEU A N 1
ATOM 1368 C CA . LEU A 1 219 ? -7.635 17.787 -46.522 1.00 43.26 196 LEU A CA 1
ATOM 1369 C C . LEU A 1 219 ? -6.611 16.646 -46.664 1.00 45.51 196 LEU A C 1
ATOM 1370 O O . LEU A 1 219 ? -5.413 16.855 -46.449 1.00 44.16 196 LEU A O 1
ATOM 1375 N N . ALA A 1 220 ? -7.082 15.455 -47.041 1.00 46.07 197 ALA A N 1
ATOM 1376 C CA . ALA A 1 220 ? -6.209 14.286 -47.208 1.00 45.29 197 ALA A CA 1
ATOM 1377 C C . ALA A 1 220 ? -5.044 14.517 -48.175 1.00 46.35 197 ALA A C 1
ATOM 1378 O O . ALA A 1 220 ? -3.907 14.124 -47.888 1.00 47.68 197 ALA A O 1
ATOM 1380 N N . ARG A 1 221 ? -5.321 15.137 -49.320 1.00 45.62 198 ARG A N 1
ATOM 1381 C CA . ARG A 1 221 ? -4.281 15.363 -50.330 1.00 49.10 198 ARG A CA 1
ATOM 1382 C C . ARG A 1 221 ? -3.184 16.312 -49.822 1.00 45.64 198 ARG A C 1
ATOM 1383 O O . ARG A 1 221 ? -2.131 16.462 -50.450 1.00 41.36 198 ARG A O 1
ATOM 1391 N N . ASP A 1 222 ? -3.446 16.953 -48.687 1.00 45.24 199 ASP A N 1
ATOM 1392 C CA . ASP A 1 222 ? -2.523 17.941 -48.142 1.00 43.70 199 ASP A CA 1
ATOM 1393 C C . ASP A 1 222 ? -2.076 17.590 -46.715 1.00 40.72 199 ASP A C 1
ATOM 1394 O O . ASP A 1 222 ? -1.605 18.447 -45.977 1.00 38.26 199 ASP A O 1
ATOM 1399 N N . SER A 1 223 ? -2.207 16.319 -46.346 1.00 40.80 200 SER A N 1
ATOM 1400 C CA . SER A 1 223 ? -1.833 15.872 -45.005 1.00 38.93 200 SER A CA 1
ATOM 1401 C C . SER A 1 223 ? -0.789 14.754 -44.982 1.00 37.72 200 SER A C 1
ATOM 1402 O O . SER A 1 223 ? -0.769 13.875 -45.845 1.00 37.79 200 SER A O 1
ATOM 1405 N N . ASP A 1 224 ? 0.064 14.789 -43.966 1.00 37.31 201 ASP A N 1
ATOM 1406 C CA . ASP A 1 224 ? 1.048 13.729 -43.756 1.00 37.46 201 ASP A CA 1
ATOM 1407 C C . ASP A 1 224 ? 0.540 12.828 -42.642 1.00 34.89 201 ASP A C 1
ATOM 1408 O O . ASP A 1 224 ? 0.774 11.634 -42.649 1.00 36.54 201 ASP A O 1
ATOM 1413 N N . VAL A 1 225 ? -0.136 13.418 -41.665 1.00 35.70 202 VAL A N 1
ATOM 1414 C CA . VAL A 1 225 ? -0.904 12.637 -40.704 1.00 36.33 202 VAL A CA 1
ATOM 1415 C C . VAL A 1 225 ? -2.348 13.143 -40.632 1.00 37.13 202 VAL A C 1
ATOM 1416 O O . VAL A 1 225 ? -2.591 14.328 -40.380 1.00 35.23 202 VAL A O 1
ATOM 1420 N N . LEU A 1 226 ? -3.293 12.239 -40.876 1.00 38.09 203 LEU A N 1
ATOM 1421 C CA . LEU A 1 226 ? -4.717 12.561 -40.793 1.00 40.26 203 LEU A CA 1
ATOM 1422 C C . LEU A 1 226 ? -5.268 12.251 -39.408 1.00 39.20 203 LEU A C 1
ATOM 1423 O O . LEU A 1 226 ? -5.277 11.092 -38.985 1.00 38.74 203 LEU A O 1
ATOM 1428 N N . ALA A 1 227 ? -5.741 13.277 -38.709 1.00 35.97 204 ALA A N 1
ATOM 1429 C CA . ALA A 1 227 ? -6.376 13.072 -37.412 1.00 36.94 204 ALA A CA 1
ATOM 1430 C C . ALA A 1 227 ? -7.891 13.135 -37.552 1.00 37.73 204 ALA A C 1
ATOM 1431 O O . ALA A 1 227 ? -8.434 14.146 -37.968 1.00 37.73 204 ALA A O 1
ATOM 1433 N N . VAL A 1 228 ? -8.567 12.045 -37.211 1.00 39.03 205 VAL A N 1
ATOM 1434 C CA . VAL A 1 228 ? -10.018 11.997 -37.288 1.00 39.16 205 VAL A CA 1
ATOM 1435 C C . VAL A 1 228 ? -10.604 12.419 -35.967 1.00 37.67 205 VAL A C 1
ATOM 1436 O O . VAL A 1 228 ? -10.536 11.693 -34.977 1.00 37.07 205 VAL A O 1
ATOM 1440 N N . CYS A 1 229 ? -11.209 13.595 -35.959 1.00 38.27 206 CYS A N 1
ATOM 1441 C CA . CYS A 1 229 ? -11.735 14.120 -34.721 1.00 36.88 206 CYS A CA 1
ATOM 1442 C C . CYS A 1 229 ? -13.221 14.484 -34.794 1.00 38.66 206 CYS A C 1
ATOM 1443 O O . CYS A 1 229 ? -13.784 14.940 -33.802 1.00 38.78 206 CYS A O 1
ATOM 1446 N N . VAL A 1 230 ? -13.860 14.259 -35.948 1.00 38.89 207 VAL A N 1
ATOM 1447 C CA . VAL A 1 230 ? -15.316 14.428 -36.051 1.00 36.93 207 VAL A CA 1
ATOM 1448 C C . VAL A 1 230 ? -15.973 13.616 -34.959 1.00 33.17 207 VAL A C 1
ATOM 1449 O O . VAL A 1 230 ? -16.501 14.172 -34.016 1.00 37.45 207 VAL A O 1
ATOM 1453 N N . ASP A 1 241 ? -12.274 7.395 -46.680 1.00 20.00 218 ASP A N 1
ATOM 1454 C CA . ASP A 1 241 ? -12.418 6.576 -47.830 1.00 20.00 218 ASP A CA 1
ATOM 1455 C C . ASP A 1 241 ? -11.238 5.763 -48.189 1.00 20.00 218 ASP A C 1
ATOM 1456 O O . ASP A 1 241 ? -10.313 5.625 -47.418 1.00 56.35 218 ASP A O 1
ATOM 1461 N N . ALA A 1 242 ? -11.295 5.246 -49.409 1.00 20.00 219 ALA A N 1
ATOM 1462 C CA . ALA A 1 242 ? -10.206 4.589 -50.066 1.00 20.00 219 ALA A CA 1
ATOM 1463 C C . ALA A 1 242 ? -9.536 5.682 -50.772 1.00 20.00 219 ALA A C 1
ATOM 1464 O O . ALA A 1 242 ? -8.340 5.745 -50.867 1.00 53.05 219 ALA A O 1
ATOM 1466 N N . SER A 1 243 ? -10.340 6.565 -51.293 1.00 20.00 220 SER A N 1
ATOM 1467 C CA . SER A 1 243 ? -9.784 7.639 -52.023 1.00 20.00 220 SER A CA 1
ATOM 1468 C C . SER A 1 243 ? -9.167 8.628 -51.095 1.00 20.00 220 SER A C 1
ATOM 1469 O O . SER A 1 243 ? -8.244 9.301 -51.476 1.00 57.06 220 SER A O 1
ATOM 1472 N N . LEU A 1 244 ? -9.678 8.741 -49.884 1.00 20.00 221 LEU A N 1
ATOM 1473 C CA . LEU A 1 244 ? -9.060 9.635 -48.949 1.00 20.00 221 LEU A CA 1
ATOM 1474 C C . LEU A 1 244 ? -7.773 9.010 -48.496 1.00 20.00 221 LEU A C 1
ATOM 1475 O O . LEU A 1 244 ? -6.731 9.638 -48.494 1.00 52.91 221 LEU A O 1
ATOM 1480 N N . LEU A 1 245 ? -7.859 7.751 -48.118 1.00 20.00 222 LEU A N 1
ATOM 1481 C CA . LEU A 1 245 ? -6.707 7.002 -47.689 1.00 20.00 222 LEU A CA 1
ATOM 1482 C C . LEU A 1 245 ? -5.665 7.019 -48.753 1.00 20.00 222 LEU A C 1
ATOM 1483 O O . LEU A 1 245 ? -4.486 6.943 -48.471 1.00 54.22 222 LEU A O 1
ATOM 1488 N N . GLN A 1 246 ? -6.098 7.080 -49.992 1.00 20.00 223 GLN A N 1
ATOM 1489 C CA . GLN A 1 246 ? -5.170 6.981 -51.075 1.00 20.00 223 GLN A CA 1
ATOM 1490 C C . GLN A 1 246 ? -4.485 8.304 -51.316 1.00 20.00 223 GLN A C 1
ATOM 1491 O O . GLN A 1 246 ? -3.415 8.352 -51.861 1.00 49.01 223 GLN A O 1
ATOM 1497 N N . ALA A 1 247 ? -5.122 9.378 -50.890 1.00 51.60 224 ALA A N 1
ATOM 1498 C CA . ALA A 1 247 ? -4.603 10.711 -51.086 1.00 49.45 224 ALA A CA 1
ATOM 1499 C C . ALA A 1 247 ? -3.584 11.057 -50.025 1.00 47.63 224 ALA A C 1
ATOM 1500 O O . ALA A 1 247 ? -2.785 11.931 -50.192 1.00 46.49 224 ALA A O 1
ATOM 1502 N N . LEU A 1 248 ? -3.610 10.325 -48.934 1.00 49.26 225 LEU A N 1
ATOM 1503 C CA . LEU A 1 248 ? -2.621 10.459 -47.888 1.00 46.03 225 LEU A CA 1
ATOM 1504 C C . LEU A 1 248 ? -1.269 9.940 -48.333 1.00 45.14 225 LEU A C 1
ATOM 1505 O O . LEU A 1 248 ? -0.262 10.259 -47.744 1.00 42.39 225 LEU A O 1
ATOM 1510 N N . GLY A 1 249 ? -1.267 9.132 -49.381 1.00 49.02 226 GLY A N 1
ATOM 1511 C CA . GLY A 1 249 ? -0.065 8.531 -49.937 1.00 45.74 226 GLY A CA 1
ATOM 1512 C C . GLY A 1 249 ? 0.475 7.399 -49.084 1.00 47.28 226 GLY A C 1
ATOM 1513 O O . GLY A 1 249 ? -0.158 7.017 -48.095 1.00 45.84 226 GLY A O 1
ATOM 1514 N N . PRO A 1 250 ? 1.645 6.852 -49.470 1.00 46.52 227 PRO A N 1
ATOM 1515 C CA . PRO A 1 250 ? 2.336 5.738 -48.810 1.00 43.19 227 PRO A CA 1
ATOM 1516 C C . PRO A 1 250 ? 3.167 6.157 -47.608 1.00 46.22 227 PRO A C 1
ATOM 1517 O O . PRO A 1 250 ? 3.626 5.286 -46.875 1.00 47.40 227 PRO A O 1
ATOM 1521 N N . GLU A 1 251 ? 3.384 7.453 -47.409 1.00 45.83 228 GLU A N 1
ATOM 1522 C CA . GLU A 1 251 ? 4.089 7.897 -46.218 1.00 41.77 228 GLU A CA 1
ATOM 1523 C C . GLU A 1 251 ? 3.109 8.293 -45.112 1.00 43.79 228 GLU A C 1
ATOM 1524 O O . GLU A 1 251 ? 3.476 8.311 -43.940 1.00 44.79 228 GLU A O 1
ATOM 1530 N N . GLY A 1 252 ? 1.862 8.597 -45.484 1.00 43.50 229 GLY A N 1
ATOM 1531 C CA . GLY A 1 252 ? 0.894 9.175 -44.561 1.00 37.49 229 GLY A CA 1
ATOM 1532 C C . GLY A 1 252 ? 0.321 8.193 -43.566 1.00 41.41 229 GLY A C 1
ATOM 1533 O O . GLY A 1 252 ? 0.426 6.984 -43.774 1.00 44.29 229 GLY A O 1
ATOM 1534 N N . ILE A 1 253 ? -0.283 8.691 -42.486 1.00 38.34 230 ILE A N 1
ATOM 1535 C CA . ILE A 1 253 ? -0.969 7.808 -41.533 1.00 38.34 230 ILE A CA 1
ATOM 1536 C C . ILE A 1 253 ? -2.307 8.335 -41.027 1.00 40.09 230 ILE A C 1
ATOM 1537 O O . ILE A 1 253 ? -2.583 9.539 -41.053 1.00 39.13 230 ILE A O 1
ATOM 1542 N N . VAL A 1 254 ? -3.148 7.417 -40.561 1.00 39.59 231 VAL A N 1
ATOM 1543 C CA . VAL A 1 254 ? -4.467 7.776 -40.053 1.00 39.80 231 VAL A CA 1
ATOM 1544 C C . VAL A 1 254 ? -4.584 7.494 -38.559 1.00 36.93 231 VAL A C 1
ATOM 1545 O O . VAL A 1 254 ? -4.182 6.432 -38.083 1.00 37.67 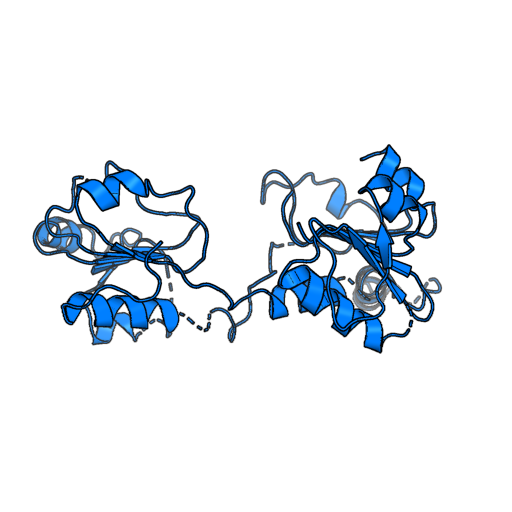231 VAL A O 1
ATOM 1549 N N . VAL A 1 255 ? -5.138 8.453 -37.824 1.00 36.52 232 VAL A N 1
ATOM 1550 C CA . VAL A 1 255 ? -5.321 8.310 -36.385 1.00 37.39 232 VAL A CA 1
ATOM 1551 C C . VAL A 1 255 ? -6.779 8.525 -35.996 1.00 39.67 232 VAL A C 1
ATOM 1552 O O . VAL A 1 255 ? -7.311 9.627 -36.132 1.00 39.67 232 VAL A O 1
ATOM 1556 N N . ASN A 1 256 ? -7.421 7.466 -35.515 1.00 20.00 233 ASN A N 1
ATOM 1557 C CA . ASN A 1 256 ? -8.824 7.534 -35.122 1.00 20.00 233 ASN A CA 1
ATOM 1558 C C . ASN A 1 256 ? -9.001 7.811 -33.632 1.00 20.00 233 ASN A C 1
ATOM 1559 O O . ASN A 1 256 ? -8.262 7.286 -32.800 1.00 36.47 233 ASN A O 1
ATOM 1564 N N . VAL A 1 257 ? -9.988 8.640 -33.305 1.00 40.37 234 VAL A N 1
ATOM 1565 C CA . VAL A 1 257 ? -10.278 8.983 -31.918 1.00 39.79 234 VAL A CA 1
ATOM 1566 C C . VAL A 1 257 ? -11.761 9.284 -31.736 1.00 41.19 234 VAL A C 1
ATOM 1567 O O . VAL A 1 257 ? -12.197 9.680 -30.655 1.00 42.56 234 VAL A O 1
ATOM 1571 N N . ALA A 1 258 ? -12.530 9.093 -32.803 1.00 41.16 235 ALA A N 1
ATOM 1572 C CA . ALA A 1 258 ? -13.972 9.344 -32.774 1.00 43.50 235 ALA A CA 1
ATOM 1573 C C . ALA A 1 258 ? -14.800 8.044 -32.830 1.00 43.54 235 ALA A C 1
ATOM 1574 O O . ALA A 1 258 ? -15.084 7.444 -31.795 1.00 45.05 235 ALA A O 1
ATOM 1576 N N . ARG A 1 259 ? -15.243 7.650 -34.007 1.00 45.25 236 ARG A N 1
ATOM 1577 C CA . ARG A 1 259 ? -16.134 6.514 -34.165 1.00 44.62 236 ARG A CA 1
ATOM 1578 C C . ARG A 1 259 ? -15.402 5.452 -34.948 1.00 44.42 236 ARG A C 1
ATOM 1579 O O . ARG A 1 259 ? -14.275 5.627 -35.333 1.00 46.72 236 ARG A O 1
ATOM 1587 N N . GLY A 1 260 ? -16.089 4.353 -35.193 1.00 44.78 237 GLY A N 1
ATOM 1588 C CA . GLY A 1 260 ? -15.628 3.310 -36.062 1.00 47.62 237 GLY A CA 1
ATOM 1589 C C . GLY A 1 260 ? -15.705 3.677 -37.515 1.00 46.78 237 GLY A C 1
ATOM 1590 O O . GLY A 1 260 ? -14.814 3.349 -38.266 1.00 44.40 237 GLY A O 1
ATOM 1591 N N . GLY A 1 275 ? -0.887 -2.036 -48.615 1.00 48.07 252 GLY A N 1
ATOM 1592 C CA . GLY A 1 275 ? 0.257 -1.201 -48.239 1.00 55.61 252 GLY A CA 1
ATOM 1593 C C . GLY A 1 275 ? 0.210 0.287 -48.631 1.00 54.78 252 GLY A C 1
ATOM 1594 O O . GLY A 1 275 ? 1.241 0.962 -48.675 1.00 51.78 252 GLY A O 1
ATOM 1595 N N . THR A 1 276 ? -0.988 0.809 -48.888 1.00 53.87 253 THR A N 1
ATOM 1596 C CA . THR A 1 276 ? -1.158 2.133 -49.496 1.00 53.84 253 THR A CA 1
ATOM 1597 C C . THR A 1 276 ? -1.005 3.305 -48.509 1.00 51.93 253 THR A C 1
ATOM 1598 O O . THR A 1 276 ? -1.107 4.484 -48.875 1.00 48.84 253 THR A O 1
ATOM 1602 N N . ILE A 1 277 ? -0.764 2.971 -47.253 1.00 49.49 254 ILE A N 1
ATOM 1603 C CA . ILE A 1 277 ? -0.738 3.947 -46.191 1.00 45.15 254 ILE A CA 1
ATOM 1604 C C . ILE A 1 277 ? 0.412 3.437 -45.379 1.00 42.97 254 ILE A C 1
ATOM 1605 O O . ILE A 1 277 ? 0.721 2.262 -45.466 1.00 45.85 254 ILE A O 1
ATOM 1610 N N . ALA A 1 278 ? 1.063 4.285 -44.598 1.00 44.68 255 ALA A N 1
ATOM 1611 C CA . ALA A 1 278 ? 2.227 3.823 -43.855 1.00 44.76 255 ALA A CA 1
ATOM 1612 C C . ALA A 1 278 ? 1.900 3.407 -42.432 1.00 44.15 255 ALA A C 1
ATOM 1613 O O . ALA A 1 278 ? 2.752 2.832 -41.755 1.00 50.16 255 ALA A O 1
ATOM 1615 N N . GLY A 1 279 ? 0.686 3.691 -41.966 1.00 40.38 256 GLY A N 1
ATOM 1616 C CA . GLY A 1 279 ? 0.335 3.339 -40.600 1.00 40.84 256 GLY A CA 1
ATOM 1617 C C . GLY A 1 279 ? -1.031 3.792 -40.129 1.00 38.97 256 GLY A C 1
ATOM 1618 O O . GLY A 1 279 ? -1.812 4.348 -40.895 1.00 39.85 256 GLY A O 1
ATOM 1619 N N . ALA A 1 280 ? -1.321 3.533 -38.859 1.00 36.87 257 ALA A N 1
ATOM 1620 C CA . ALA A 1 280 ? -2.592 3.908 -38.273 1.00 35.43 257 ALA A CA 1
ATOM 1621 C C . ALA A 1 280 ? -2.605 3.593 -36.795 1.00 38.78 257 ALA A C 1
ATOM 1622 O O . ALA A 1 280 ? -2.081 2.549 -36.364 1.00 37.82 257 ALA A O 1
ATOM 1624 N N . GLY A 1 281 ? -3.219 4.502 -36.033 1.00 37.11 258 GLY A N 1
ATOM 1625 C CA . GLY A 1 281 ? -3.379 4.384 -34.592 1.00 34.42 258 GLY A CA 1
ATOM 1626 C C . GLY A 1 281 ? -4.852 4.534 -34.284 1.00 35.73 258 GLY A C 1
ATOM 1627 O O . GLY A 1 281 ? -5.431 5.602 -34.459 1.00 37.27 258 GLY A O 1
ATOM 1628 N N . LEU A 1 282 ? -5.476 3.452 -33.852 1.00 35.81 259 LEU A N 1
ATOM 1629 C CA . LEU A 1 282 ? -6.914 3.427 -33.735 1.00 34.53 259 LEU A CA 1
ATOM 1630 C C . LEU A 1 282 ? -7.316 3.103 -32.317 1.00 35.01 259 LEU A C 1
ATOM 1631 O O . LEU A 1 282 ? -6.858 2.120 -31.737 1.00 37.62 259 LEU A O 1
ATOM 1636 N N . ASP A 1 283 ? -8.165 3.949 -31.760 1.00 33.45 260 ASP A N 1
ATOM 1637 C CA . ASP A 1 283 ? -8.664 3.775 -30.410 1.00 36.86 260 ASP A CA 1
ATOM 1638 C C . ASP A 1 283 ? -10.172 3.434 -30.442 1.00 37.71 260 ASP A C 1
ATOM 1639 O O . ASP A 1 283 ? -10.753 3.018 -29.442 1.00 38.46 260 ASP A O 1
ATOM 1644 N N . VAL A 1 284 ? -10.779 3.604 -31.614 1.00 35.87 261 VAL A N 1
ATOM 1645 C CA . VAL A 1 284 ? -12.202 3.374 -31.830 1.00 42.01 261 VAL A CA 1
ATOM 1646 C C . VAL A 1 284 ? -12.380 2.634 -33.145 1.00 44.95 261 VAL A C 1
ATOM 1647 O O . VAL A 1 284 ? -11.783 3.017 -34.160 1.00 42.58 261 VAL A O 1
ATOM 1651 N N . PHE A 1 285 ? -13.217 1.594 -33.133 1.00 45.05 262 PHE A N 1
ATOM 1652 C CA . PHE A 1 285 ? -13.454 0.787 -34.325 1.00 45.08 262 PHE A CA 1
ATOM 1653 C C . PHE A 1 285 ? -14.936 0.450 -34.492 1.00 46.99 262 PHE A C 1
ATOM 1654 O O . PHE A 1 285 ? -15.693 0.489 -33.532 1.00 48.68 262 PHE A O 1
ATOM 1662 N N . VAL A 1 286 ? -15.349 0.115 -35.714 1.00 49.57 263 VAL A N 1
ATOM 1663 C CA . VAL A 1 286 ? -16.716 -0.352 -35.966 1.00 46.03 263 VAL A CA 1
ATOM 1664 C C . VAL A 1 286 ? -16.974 -1.717 -35.313 1.00 47.49 263 VAL A C 1
ATOM 1665 O O . VAL A 1 286 ? -16.119 -2.607 -35.338 1.00 44.27 263 VAL A O 1
ATOM 1669 N N . ASN A 1 287 ? -18.167 -1.859 -34.739 1.00 47.53 264 ASN A N 1
ATOM 1670 C CA . ASN A 1 287 ? -18.531 -3.010 -33.931 1.00 46.05 264 ASN A CA 1
ATOM 1671 C C . ASN A 1 287 ? -17.472 -3.352 -32.893 1.00 47.89 264 ASN A C 1
ATOM 1672 O O . ASN A 1 287 ? -16.497 -4.030 -33.192 1.00 53.36 264 ASN A O 1
ATOM 1677 N N . GLU A 1 288 ? -17.672 -2.868 -31.671 1.00 48.16 265 GLU A N 1
ATOM 1678 C CA . GLU A 1 288 ? -16.720 -3.067 -30.589 1.00 47.99 265 GLU A CA 1
ATOM 1679 C C . GLU A 1 288 ? -17.324 -3.892 -29.468 1.00 48.63 265 GLU A C 1
ATOM 1680 O O . GLU A 1 288 ? -18.522 -3.822 -29.227 1.00 55.16 265 GLU A O 1
ATOM 1686 N N . PRO A 1 289 ? -16.492 -4.654 -28.748 1.00 48.83 266 PRO A N 1
ATOM 1687 C CA . PRO A 1 289 ? -15.064 -4.838 -29.019 1.00 50.18 266 PRO A CA 1
ATOM 1688 C C . PRO A 1 289 ? -14.820 -6.075 -29.887 1.00 51.67 266 PRO A C 1
ATOM 1689 O O . PRO A 1 289 ? -13.713 -6.612 -29.888 1.00 49.46 266 PRO A O 1
ATOM 1693 N N . ALA A 1 290 ? -15.830 -6.548 -30.585 1.00 53.57 267 ALA A N 1
ATOM 1694 C CA . ALA A 1 290 ? -15.626 -7.632 -31.507 1.00 51.99 267 ALA A CA 1
ATOM 1695 C C . ALA A 1 290 ? -15.184 -6.953 -32.750 1.00 52.55 267 ALA A C 1
ATOM 1696 O O . ALA A 1 290 ? -15.956 -6.663 -33.635 1.00 48.87 267 ALA A O 1
ATOM 1698 N N . ILE A 1 291 ? -13.891 -6.700 -32.765 1.00 57.99 268 ILE A N 1
ATOM 1699 C CA . ILE A 1 291 ? -13.223 -5.874 -33.731 1.00 56.65 268 ILE A CA 1
ATOM 1700 C C . ILE A 1 291 ? -12.565 -6.736 -34.780 1.00 54.13 268 ILE A C 1
ATOM 1701 O O . ILE A 1 291 ? -12.137 -7.851 -34.518 1.00 52.24 268 ILE A O 1
ATOM 1706 N N . ARG A 1 292 ? -12.512 -6.194 -35.979 1.00 52.63 269 ARG A N 1
ATOM 1707 C CA . ARG A 1 292 ? -12.109 -6.912 -37.163 1.00 51.86 269 ARG A CA 1
ATOM 1708 C C . ARG A 1 292 ? -11.244 -8.166 -37.006 1.00 54.42 269 ARG A C 1
ATOM 1709 O O . ARG A 1 292 ? -11.583 -9.213 -37.550 1.00 54.10 269 ARG A O 1
ATOM 1717 N N . SER A 1 293 ? -10.145 -8.048 -36.268 1.00 20.00 270 SER A N 1
ATOM 1718 C CA . SER A 1 293 ? -9.235 -9.168 -36.066 1.00 20.00 270 SER A CA 1
ATOM 1719 C C . SER A 1 293 ? -7.975 -8.992 -36.905 1.00 20.00 270 SER A C 1
ATOM 1720 O O . SER A 1 293 ? -6.868 -9.272 -36.447 1.00 48.96 270 SER A O 1
ATOM 1723 N N . GLU A 1 294 ? -8.153 -8.523 -38.136 1.00 20.00 271 GLU A N 1
ATOM 1724 C CA . GLU A 1 294 ? -7.031 -8.285 -39.034 1.00 20.00 271 GLU A CA 1
ATOM 1725 C C . GLU A 1 294 ? -6.108 -7.213 -38.466 1.00 20.00 271 GLU A C 1
ATOM 1726 O O . GLU A 1 294 ? -4.906 -7.212 -38.728 1.00 54.65 271 GLU A O 1
ATOM 1732 N N . PHE A 1 295 ? -6.681 -6.302 -37.685 1.00 54.43 272 PHE A N 1
ATOM 1733 C CA . PHE A 1 295 ? -5.910 -5.234 -37.061 1.00 54.32 272 PHE A CA 1
ATOM 1734 C C . PHE A 1 295 ? -4.746 -5.808 -36.262 1.00 57.22 272 PHE A C 1
ATOM 1735 O O . PHE A 1 295 ? -3.587 -5.475 -36.509 1.00 59.89 272 PHE A O 1
ATOM 1743 N N . HIS A 1 296 ? -5.062 -6.674 -35.305 1.00 57.64 273 HIS A N 1
ATOM 1744 C CA . HIS A 1 296 ? -4.040 -7.317 -34.489 1.00 58.54 273 HIS A CA 1
ATOM 1745 C C . HIS A 1 296 ? -2.993 -7.980 -35.376 1.00 58.87 273 HIS A C 1
ATOM 1746 O O . HIS A 1 296 ? -1.883 -8.274 -34.934 1.00 61.99 273 HIS A O 1
ATOM 1753 N N . THR A 1 297 ? -3.358 -8.212 -36.633 1.00 56.43 274 THR A N 1
ATOM 1754 C CA . THR A 1 297 ? -2.452 -8.824 -37.597 1.00 58.96 274 THR A CA 1
ATOM 1755 C C . THR A 1 297 ? -1.818 -7.765 -38.493 1.00 56.67 274 THR A C 1
ATOM 1756 O O . THR A 1 297 ? -0.639 -7.854 -38.836 1.00 55.71 274 THR A O 1
ATOM 1760 N N . THR A 1 298 ? -2.608 -6.764 -38.867 1.00 54.11 275 THR A N 1
ATOM 1761 C CA . THR A 1 298 ? -2.119 -5.678 -39.707 1.00 52.53 275 THR A CA 1
ATOM 1762 C C . THR A 1 298 ? -0.739 -5.225 -39.245 1.00 55.02 275 THR A C 1
ATOM 1763 O O . THR A 1 298 ? -0.243 -5.676 -38.213 1.00 56.05 275 THR A O 1
ATOM 1767 N N . PRO A 1 299 ? -0.122 -4.332 -40.012 1.00 52.74 276 PRO A N 1
ATOM 1768 C CA . PRO A 1 299 ? 1.213 -3.836 -39.674 1.00 53.26 276 PRO A CA 1
ATO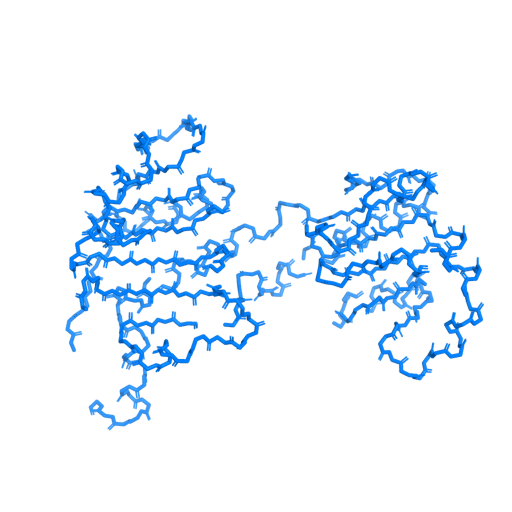M 1769 C C . PRO A 1 299 ? 1.194 -2.336 -39.421 1.00 49.43 276 PRO A C 1
ATOM 1770 O O . PRO A 1 299 ? 0.316 -1.649 -39.958 1.00 47.76 276 PRO A O 1
ATOM 1774 N N . ASN A 1 300 ? 2.157 -1.842 -38.643 1.00 47.30 277 ASN A N 1
ATOM 1775 C CA . ASN A 1 300 ? 2.272 -0.412 -38.389 1.00 43.40 277 ASN A CA 1
ATOM 1776 C C . ASN A 1 300 ? 0.956 0.099 -37.841 1.00 42.44 277 ASN A C 1
ATOM 1777 O O . ASN A 1 300 ? 0.338 1.015 -38.393 1.00 43.12 277 ASN A O 1
ATOM 1782 N N . THR A 1 301 ? 0.538 -0.518 -36.747 1.00 39.90 278 THR A N 1
ATOM 1783 C CA . THR A 1 301 ? -0.764 -0.301 -36.175 1.00 40.56 278 THR A CA 1
ATOM 1784 C C . THR A 1 301 ? -0.627 -0.281 -34.665 1.00 41.20 278 THR A C 1
ATOM 1785 O O . THR A 1 301 ? -0.045 -1.193 -34.074 1.00 43.25 278 THR A O 1
ATOM 1789 N N . VAL A 1 302 ? -1.153 0.766 -34.041 1.00 38.89 279 VAL A N 1
ATOM 1790 C CA . VAL A 1 302 ? -1.274 0.797 -32.592 1.00 39.31 279 VAL A CA 1
ATOM 1791 C C . VAL A 1 302 ? -2.772 0.874 -32.275 1.00 40.59 279 VAL A C 1
ATOM 1792 O O . VAL A 1 302 ? -3.512 1.630 -32.905 1.00 37.59 279 VAL A O 1
ATOM 1796 N N . LEU A 1 303 ? -3.218 0.069 -31.316 1.00 40.84 280 LEU A N 1
ATOM 1797 C CA . LEU A 1 303 ? -4.644 -0.046 -31.032 1.00 40.33 280 LEU A CA 1
ATOM 1798 C C . LEU A 1 303 ? -4.935 0.272 -29.576 1.00 38.45 280 LEU A C 1
ATOM 1799 O O . LEU A 1 303 ? -4.095 0.048 -28.710 1.00 40.09 280 LEU A O 1
ATOM 1812 N N . PRO A 1 305 ? -8.254 -0.012 -26.497 1.00 42.02 282 PRO A N 1
ATOM 1813 C CA . PRO A 1 305 ? -9.599 -0.438 -26.094 1.00 42.73 282 PRO A CA 1
ATOM 1814 C C . PRO A 1 305 ? -10.468 0.766 -25.779 1.00 42.12 282 PRO A C 1
ATOM 1815 O O . PRO A 1 305 ? -10.841 0.940 -24.626 1.00 40.46 282 PRO A O 1
ATOM 1819 N N . HIS A 1 306 ? -10.759 1.584 -26.788 1.00 44.81 283 HIS A N 1
ATOM 1820 C CA . HIS A 1 306 ? -11.510 2.838 -26.623 1.00 45.42 283 HIS A CA 1
ATOM 1821 C C . HIS A 1 306 ? -11.204 3.588 -25.310 1.00 46.16 283 HIS A C 1
ATOM 1822 O O . HIS A 1 306 ? -12.057 3.706 -24.423 1.00 45.05 283 HIS A O 1
ATOM 1829 N N . GLN A 1 307 ? -9.991 4.096 -25.221 1.00 45.65 284 GLN A N 1
ATOM 1830 C CA . GLN A 1 307 ? -9.541 4.739 -24.011 1.00 44.19 284 GLN A CA 1
ATOM 1831 C C . GLN A 1 307 ? -9.416 6.235 -24.150 1.00 40.46 284 GLN A C 1
ATOM 1832 O O . GLN A 1 307 ? -8.705 6.842 -23.426 1.00 40.48 284 GLN A O 1
ATOM 1838 N N . GLY A 1 308 ? -10.116 6.817 -25.090 1.00 40.81 285 GLY A N 1
ATOM 1839 C CA . GLY A 1 308 ? -10.145 8.250 -25.211 1.00 41.93 285 GLY A CA 1
ATOM 1840 C C . GLY A 1 308 ? -10.241 8.973 -23.888 1.00 41.46 285 GLY A C 1
ATOM 1841 O O . GLY A 1 308 ? -9.378 9.726 -23.561 1.00 40.92 285 GLY A O 1
ATOM 1842 N N . SER A 1 309 ? -11.295 8.736 -23.126 1.00 20.00 286 SER A N 1
ATOM 1843 C CA . SER A 1 309 ? -11.530 9.474 -21.917 1.00 20.00 286 SER A CA 1
ATOM 1844 C C . SER A 1 309 ? -11.104 8.756 -20.673 1.00 20.00 286 SER A C 1
ATOM 1845 O O . SER A 1 309 ? -11.235 9.253 -19.586 1.00 37.42 286 SER A O 1
ATOM 1848 N N . ALA A 1 310 ? -10.577 7.577 -20.836 1.00 35.18 287 ALA A N 1
ATOM 1849 C CA . ALA A 1 310 ? -10.194 6.812 -19.691 1.00 38.14 287 ALA A CA 1
ATOM 1850 C C . ALA A 1 310 ? -8.990 7.333 -18.935 1.00 37.08 287 ALA A C 1
ATOM 1851 O O . ALA A 1 310 ? -7.946 6.736 -18.948 1.00 36.32 287 ALA A O 1
ATOM 1853 N N . THR A 1 311 ? -9.166 8.446 -18.247 1.00 37.88 288 THR A N 1
ATOM 1854 C CA . THR A 1 311 ? -8.243 8.849 -17.182 1.00 38.19 288 THR A CA 1
ATOM 1855 C C . THR A 1 311 ? -8.999 9.071 -15.871 1.00 36.26 288 THR A C 1
ATOM 1856 O O . THR A 1 311 ? -10.206 9.274 -15.857 1.00 35.23 288 THR A O 1
ATOM 1860 N N . VAL A 1 312 ? -8.267 8.987 -14.772 1.00 38.23 289 VAL A N 1
ATOM 1861 C CA . VAL A 1 312 ? -8.836 9.153 -13.446 1.00 37.72 289 VAL A CA 1
ATOM 1862 C C . VAL A 1 312 ? -9.369 10.561 -13.297 1.00 35.79 289 VAL A C 1
ATOM 1863 O O . VAL A 1 312 ? -10.406 10.788 -12.684 1.00 36.86 289 VAL A O 1
ATOM 1867 N N . GLU A 1 313 ? -8.632 11.504 -13.871 1.00 36.56 290 GLU A N 1
ATOM 1868 C CA . GLU A 1 313 ? -8.922 12.920 -13.747 1.00 34.49 290 GLU A CA 1
ATOM 1869 C C . GLU A 1 313 ? -10.210 13.257 -14.468 1.00 35.68 290 GLU A C 1
ATOM 1870 O O . GLU A 1 313 ? -11.061 13.970 -13.945 1.00 35.82 290 GLU A O 1
ATOM 1876 N N . THR A 1 314 ? -10.336 12.737 -15.680 1.00 34.16 291 THR A N 1
ATOM 1877 C CA . THR A 1 314 ? -11.506 12.962 -16.498 1.00 34.84 291 THR A CA 1
ATOM 1878 C C . THR A 1 314 ? -12.728 12.307 -15.884 1.00 37.32 291 THR A C 1
ATOM 1879 O O . THR A 1 314 ? -13.784 12.924 -15.767 1.00 38.91 291 THR A O 1
ATOM 1883 N N . ARG A 1 315 ? -12.575 11.058 -15.480 1.00 37.01 292 ARG A N 1
ATOM 1884 C CA . ARG A 1 315 ? -13.651 10.336 -14.839 1.00 36.63 292 ARG A CA 1
ATOM 1885 C C . ARG A 1 315 ? -14.028 10.996 -13.521 1.00 38.08 292 ARG A C 1
ATOM 1886 O O . ARG A 1 315 ? -15.190 10.977 -13.128 1.00 39.45 292 ARG A O 1
ATOM 1902 N N . ALA A 1 317 ? -13.670 14.242 -13.027 1.00 35.17 294 ALA A N 1
ATOM 1903 C CA . ALA A 1 317 ? -14.278 15.502 -13.413 1.00 35.83 294 ALA A CA 1
ATOM 1904 C C . ALA A 1 317 ? -15.726 15.256 -13.805 1.00 37.88 294 ALA A C 1
ATOM 1905 O O . ALA A 1 317 ? -16.608 16.067 -13.529 1.00 35.69 294 ALA A O 1
ATOM 1915 N N . GLY A 1 319 ? -17.651 12.589 -12.753 1.00 36.95 296 GLY A N 1
ATOM 1916 C CA . GLY A 1 319 ? -18.387 12.232 -11.550 1.00 36.00 296 GLY A CA 1
ATOM 1917 C C . GLY A 1 319 ? -18.873 13.424 -10.745 1.00 37.14 296 GLY A C 1
ATOM 1918 O O . GLY A 1 319 ? -20.046 13.487 -10.365 1.00 38.04 296 GLY A O 1
ATOM 1919 N N . LYS A 1 320 ? -17.969 14.370 -10.494 1.00 37.62 297 LYS A N 1
ATOM 1920 C CA . LYS A 1 320 ? -18.298 15.624 -9.823 1.00 37.77 297 LYS A CA 1
ATOM 1921 C C . LYS A 1 320 ? -19.419 16.362 -10.531 1.00 37.67 297 LYS A C 1
ATOM 1922 O O . LYS A 1 320 ? -20.350 16.863 -9.888 1.00 38.73 297 LYS A O 1
ATOM 1928 N N . LEU A 1 321 ? -19.337 16.446 -11.850 1.00 34.76 298 LEU A N 1
ATOM 1929 C CA . LEU A 1 321 ? -20.463 17.001 -12.586 1.00 35.93 298 LEU A CA 1
ATOM 1930 C C . LEU A 1 321 ? -21.759 16.232 -12.249 1.00 38.32 298 LEU A C 1
ATOM 1931 O O . LEU A 1 321 ? -22.762 16.841 -11.856 1.00 36.58 298 LEU A O 1
ATOM 1936 N N . VAL A 1 322 ? -21.727 14.902 -12.379 1.00 35.55 299 VAL A N 1
ATOM 1937 C CA . VAL A 1 322 ? -22.891 14.085 -12.062 1.00 35.64 299 VAL A CA 1
ATOM 1938 C C . VAL A 1 322 ? -23.382 14.356 -10.642 1.00 38.60 299 VAL A C 1
ATOM 1939 O O . VAL A 1 322 ? -24.583 14.529 -10.420 1.00 40.23 299 VAL A O 1
ATOM 1943 N N . LEU A 1 323 ? -22.473 14.403 -9.673 1.00 38.97 300 LEU A N 1
ATOM 1944 C CA . LEU A 1 323 ? -22.890 14.795 -8.323 1.00 39.06 300 LEU A CA 1
ATOM 1945 C C . LEU A 1 323 ? -23.569 16.167 -8.290 1.00 40.12 300 LEU A C 1
ATOM 1946 O O . LEU A 1 323 ? -24.584 16.341 -7.611 1.00 42.33 300 LEU A O 1
ATOM 1951 N N . ALA A 1 324 ? -23.014 17.133 -9.027 1.00 39.45 301 ALA A N 1
ATOM 1952 C CA . ALA A 1 324 ? -23.526 18.510 -9.032 1.00 37.28 301 ALA A CA 1
ATOM 1953 C C . ALA A 1 324 ? -24.959 18.620 -9.532 1.00 40.25 301 ALA A C 1
ATOM 1954 O O . ALA A 1 324 ? -25.770 19.326 -8.944 1.00 41.94 301 ALA A O 1
ATOM 1956 N N . ASN A 1 325 ? -25.266 17.948 -10.634 1.00 39.29 302 ASN A N 1
ATOM 1957 C CA . ASN A 1 325 ? -26.619 17.958 -11.145 1.00 39.21 302 ASN A CA 1
ATOM 1958 C C . ASN A 1 325 ? -27.570 17.264 -10.165 1.00 42.76 302 ASN A C 1
ATOM 1959 O O . ASN A 1 325 ? -28.762 17.595 -10.086 1.00 39.83 302 ASN A O 1
ATOM 1964 N N . LEU A 1 326 ? -27.039 16.304 -9.412 1.00 40.19 303 LEU A N 1
ATOM 1965 C CA . LEU A 1 326 ? -27.876 15.596 -8.460 1.00 41.46 303 LEU A CA 1
ATOM 1966 C C . LEU A 1 326 ? -28.325 16.534 -7.357 1.00 43.36 303 LEU A C 1
ATOM 1967 O O . LEU A 1 326 ? -29.478 16.963 -7.334 1.00 47.37 303 LEU A O 1
ATOM 1972 N N . ALA A 1 327 ? -27.408 16.868 -6.458 1.00 44.10 304 ALA A N 1
ATOM 1973 C CA . ALA A 1 327 ? -27.700 17.750 -5.333 1.00 43.11 304 ALA A CA 1
ATOM 1974 C C . ALA A 1 327 ? -28.473 19.004 -5.750 1.00 45.33 304 ALA A C 1
ATOM 1975 O O . ALA A 1 327 ? -29.291 19.509 -4.985 1.00 47.18 304 ALA A O 1
ATOM 1977 N N . ALA A 1 328 ? -28.222 19.495 -6.962 1.00 43.22 305 ALA A N 1
ATOM 1978 C CA . ALA A 1 328 ? -28.996 20.606 -7.511 1.00 42.82 305 ALA A CA 1
ATOM 1979 C C . ALA A 1 328 ? -30.490 20.269 -7.536 1.00 48.56 305 ALA A C 1
ATOM 1980 O O . ALA A 1 328 ? -31.314 20.989 -6.975 1.00 50.49 305 ALA A O 1
ATOM 1982 N N . HIS A 1 329 ? -30.838 19.168 -8.190 1.00 46.71 306 HIS A N 1
ATOM 1983 C CA . HIS A 1 329 ? -32.233 18.799 -8.358 1.00 45.89 306 HIS A CA 1
ATOM 1984 C C . HIS A 1 329 ? -32.922 18.530 -7.027 1.00 46.03 306 HIS A C 1
ATOM 1985 O O . HIS A 1 329 ? -34.042 18.983 -6.812 1.00 46.91 306 HIS A O 1
ATOM 1992 N N . PHE A 1 330 ? -32.263 17.786 -6.142 1.00 47.62 307 PHE A N 1
ATOM 1993 C CA . PHE A 1 330 ? -32.806 17.521 -4.807 1.00 47.63 307 PHE A CA 1
ATOM 1994 C C . PHE A 1 330 ? -32.895 18.815 -4.002 1.00 50.68 307 PHE A C 1
ATOM 1995 O O . PHE A 1 330 ? -33.533 18.861 -2.944 1.00 49.08 307 PHE A O 1
ATOM 2003 N N . ALA A 1 331 ? -32.226 19.854 -4.501 1.00 47.91 308 ALA A N 1
ATOM 2004 C CA . ALA A 1 331 ? -32.218 21.160 -3.856 1.00 48.41 308 ALA A CA 1
ATOM 2005 C C . ALA A 1 331 ? -33.322 22.034 -4.426 1.00 45.71 308 ALA A C 1
ATOM 2006 O O . ALA A 1 331 ? -33.384 23.229 -4.155 1.00 46.43 308 ALA A O 1
ATOM 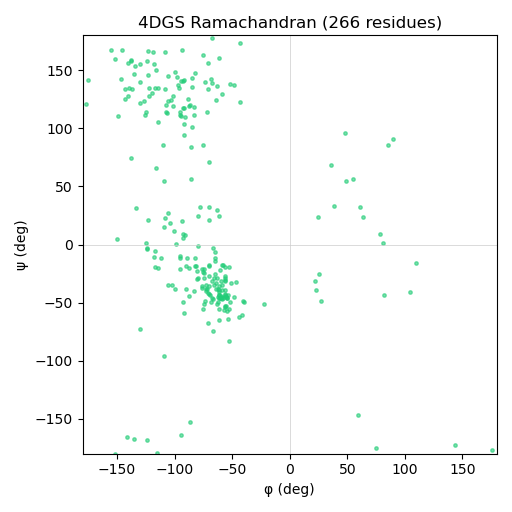2008 N N . GLY A 1 332 ? -34.189 21.439 -5.227 1.00 43.27 309 GLY A N 1
ATOM 2009 C CA . GLY A 1 332 ? -35.321 22.167 -5.745 1.00 40.37 309 GLY A CA 1
ATOM 2010 C C . GLY A 1 332 ? -34.957 23.009 -6.936 1.00 43.83 309 GLY A C 1
ATOM 2011 O O . GLY A 1 332 ? -35.806 23.713 -7.493 1.00 44.04 309 GLY A O 1
ATOM 2012 N N . GLU A 1 333 ? -33.694 22.946 -7.344 1.00 47.36 310 GLU A N 1
ATOM 2013 C CA . GLU A 1 333 ? -33.274 23.719 -8.513 1.00 47.69 310 GLU A CA 1
ATOM 2014 C C . GLU A 1 333 ? -33.330 22.931 -9.816 1.00 45.79 310 GLU A C 1
ATOM 2015 O O . GLU A 1 333 ? -33.521 21.726 -9.809 1.00 45.27 310 GLU A O 1
ATOM 2021 N N . LYS A 1 334 ? -33.213 23.646 -10.928 1.00 48.38 311 LYS A N 1
ATOM 2022 C CA . LYS A 1 334 ? -33.066 23.044 -12.246 1.00 46.25 311 LYS A CA 1
ATOM 2023 C C . LYS A 1 334 ? -31.586 22.678 -12.482 1.00 45.85 311 LYS A C 1
ATOM 2024 O O . LYS A 1 334 ? -30.697 23.542 -12.500 1.00 43.27 311 LYS A O 1
ATOM 2030 N N . ALA A 1 335 ? -31.334 21.390 -12.667 1.00 43.66 312 ALA A N 1
ATOM 2031 C CA . ALA A 1 335 ? -29.986 20.909 -12.893 1.00 42.26 312 ALA A CA 1
ATOM 2032 C C . ALA A 1 335 ? -29.273 21.743 -13.962 1.00 42.59 312 ALA A C 1
ATOM 2033 O O . ALA A 1 335 ? -29.872 22.096 -14.983 1.00 43.51 312 ALA A O 1
ATOM 2035 N N . PRO A 1 336 ? -27.992 22.078 -13.717 1.00 40.51 313 PRO A N 1
ATOM 2036 C CA . PRO A 1 336 ? -27.201 22.964 -14.586 1.00 38.09 313 PRO A CA 1
ATOM 2037 C C . PRO A 1 336 ? -26.832 22.345 -15.941 1.00 39.62 313 PRO A C 1
ATOM 2038 O O . PRO A 1 336 ? -26.646 23.067 -16.918 1.00 39.36 313 PRO A O 1
ATOM 2042 N N . ASN A 1 337 ? -26.737 21.019 -16.001 1.00 39.53 314 ASN A N 1
ATOM 2043 C CA . ASN A 1 337 ? -26.345 20.343 -17.232 1.00 36.85 314 ASN A CA 1
ATOM 2044 C C . ASN A 1 337 ? -27.523 19.659 -17.924 1.00 39.09 314 ASN A C 1
ATOM 2045 O O . ASN A 1 337 ? -27.348 18.676 -18.648 1.00 38.68 314 ASN A O 1
ATOM 2050 N N . THR A 1 338 ? -28.724 20.190 -17.696 1.00 39.78 315 THR A N 1
ATOM 2051 C CA . THR A 1 338 ? -29.939 19.687 -18.337 1.00 38.37 315 THR A CA 1
ATOM 2052 C C . THR A 1 338 ? -29.849 19.885 -19.842 1.00 36.83 315 THR A C 1
ATOM 2053 O O . THR A 1 338 ? -29.444 20.948 -20.284 1.00 42.38 315 THR A O 1
ATOM 2057 N N . VAL A 1 339 ? -30.241 18.877 -20.619 1.00 34.50 316 VAL A N 1
ATOM 2058 C CA . VAL A 1 339 ? -30.128 18.920 -22.082 1.00 35.85 316 VAL A CA 1
ATOM 2059 C C . VAL A 1 339 ? -31.435 18.600 -22.814 1.00 34.15 316 VAL A C 1
ATOM 2060 O O . VAL A 1 339 ? -32.515 18.589 -22.213 1.00 41.00 316 VAL A O 1
#

InterPro domains:
  IPR006139 D-isomer specific 2-hydroxyacid dehydrogenase, catalytic domain [PF00389] (12-317)
  IPR006140 D-isomer specific 2-hydroxyacid dehydrogenase, NAD-binding domain [PF02826] (112-285)
  IPR029752 D-isomer specific 2-hydroxyacid dehydrogenase, NAD-binding domain conserved site 1 [PS00065] (151-178)
  IPR036291 NAD(P)-binding domain superfamily [SSF51735] (106-285)
  IPR050223 D-isomer specific 2-hydroxyacid dehydrogenase [PTHR10996] (11-314)

Secondary structure (DSSP, 8-state):
-EE--------HHHHS--EETT-GGGHHHHHHHGGG--EEEEETTT-B-S-----SS--EEEEESS--TTB-HHHHHHTT-EEE---SSSHHHHHHHHHH--TTTTTHHHHHHHHHTT--------TT--EEEE--SHHHHHHHHHHHTT--EEEE-SSPPTTS-PEE-SSHHHHHHT-SEEEE---HHHHHHTTTT-EEEE-S----SSEEEES--SSSSS--SHHHHSSSEE----SS--TTT---HHHHHHHHHHHTTSPPTTB-

Foldseek 3Di:
DEEADDPVLCCDVVVHDYAYPPDPVRPPVCLVCQAVDAEYEEELVQEQDPVNVSRLNHAEYEYAADHDPNYDQVVSVVSNHFYFYQPDQQLLLLLVLLLVLVCLQQVVPVVVVCVVVVVDDGGHQLAPFEEEEEDCDSNNVSNQVVSVVSHAYEYDDPDDDPDDPHHYDPDLLSSLLRGQEYEYDRDPSSLQSNACRHEYEYRDEANGHPAYEYEYHPDPPVHDVCQVVDPSYHYPNCSRPDPRSSNSVLSVQQVVQVVVVHRRPRGD

B-factor: mean 41.94, std 8.34, range [20.0, 78.8]

CATH classification: 3.40.50.720 (+1 more: 3.40.50.720)

Solvent-accessible surface area: 14549 Å² total

Radius of gyration: 22.37 Å; Cα contacts (8 Å, |Δi|>4): 511; chains: 1; bounding box: 60×44×54 Å

Sequence (268 aa):
LLLVEPPFVDELQRNYSVHRLYQAADRPALEAALPSIRAVATGGGAGLSNEWEKLPSLGIIAINGVGTDKVDLARARRRNIDVTTTPGVLADDVADLGIALLAVLRRVGDGDRLVREGRWPLGHSPKGKRIGVLGLGQIGRALASRAEAFGSVRYWNRSTLSGVDWIAHQSPVDLARDSDVLAVCVDASLLQALGPEGIVVNVARGGTIAGAGLDVFVNEPAIRSEFHTTPNTVLPHQGSATVETRAGKLVLANLAAHFAGEKAPNTV